Protein AF-A0A0F2N8R4-F1 (afdb_monomer)

Nearest PDB structures (foldseek):
  7myz-assembly1_C  TM=4.600E-01  e=1.338E+00  Homo sapiens
  6pyu-assembly1_B  TM=3.711E-01  e=5.458E+00  Homo sapiens

Foldseek 3Di:
DDDPPVVVVVVVVVVVVVVVVVVVVVVPPPDDDPVVNVVVVVVVVVVVLVVVCVVVVVVVVVVVVVVVVVPPPPDDDDDDDDDDDDDDDDDDPPDDPVVVVVVVVVQLVVLLVLLVLLLVLLVVLVVLVVVLLVLVVVLLVCVVVVNQDPCSLVSLVVSLVSLVVSLVSLVPDDHDPLLVVLSSLLSLLSVLQNQLSVLVSVCSVPVDVVSSVSSVVSSVSSVVSSVVSNVSSQVSSVVSVHDPPDPPPDD

Solvent-accessible surface area (backbone atoms only — not comparable to full-atom values): 14362 Å² total; per-residue (Å²): 137,83,85,63,62,70,62,55,54,53,54,54,53,54,56,57,48,53,54,50,53,53,49,58,56,57,74,61,60,88,80,67,57,80,65,60,56,51,56,52,51,52,51,52,51,50,53,50,52,52,52,50,50,55,55,54,53,52,53,55,56,58,60,52,57,67,58,57,70,74,69,74,79,79,81,82,87,88,88,80,88,84,90,81,89,85,89,83,88,85,87,80,86,74,78,58,75,68,64,59,54,54,50,53,50,51,54,46,51,51,39,20,53,44,27,48,55,41,54,52,53,50,52,55,51,49,52,54,49,51,52,53,48,53,56,47,55,50,51,57,48,42,47,72,69,69,53,83,57,89,60,52,60,64,53,49,52,51,48,42,51,52,35,54,50,50,38,52,51,53,72,67,55,87,66,52,78,92,49,48,67,35,48,51,36,38,40,51,12,36,51,26,41,38,52,13,49,54,26,39,51,50,18,73,75,68,66,42,64,68,29,47,52,51,13,52,54,26,40,51,50,13,54,54,31,38,51,51,18,54,53,47,48,55,54,51,17,48,76,34,68,28,74,78,79,78,72,78,78,86,124

Radius of gyration: 26.88 Å; Cα contacts (8 Å, |Δi|>4): 142; chains: 1; bounding box: 66×46×81 Å

Mean predicted aligned error: 17.73 Å

pLDDT: mean 71.85, std 23.7, range [28.34, 98.12]

Structure (mmCIF, N/CA/C/O backbone):
data_AF-A0A0F2N8R4-F1
#
_entry.id   AF-A0A0F2N8R4-F1
#
loop_
_atom_site.group_PDB
_atom_site.id
_atom_site.type_symbol
_atom_site.label_atom_id
_atom_site.label_alt_id
_atom_site.label_comp_id
_atom_site.label_asym_id
_atom_site.label_entity_id
_atom_site.label_seq_id
_atom_site.pdbx_PDB_ins_code
_atom_site.Cartn_x
_atom_site.Cartn_y
_atom_site.Cartn_z
_atom_site.occupancy
_atom_site.B_iso_or_equiv
_atom_site.auth_seq_id
_atom_site.auth_comp_id
_atom_site.auth_asym_id
_atom_site.auth_atom_id
_atom_site.pdbx_PDB_model_num
ATOM 1 N N . MET A 1 1 ? -39.816 17.200 14.516 1.00 40.19 1 MET A N 1
ATOM 2 C CA . MET A 1 1 ? -39.698 16.349 13.311 1.00 40.19 1 MET A CA 1
ATOM 3 C C . MET A 1 1 ? -38.792 17.079 12.327 1.00 40.19 1 MET A C 1
ATOM 5 O O . MET A 1 1 ? -39.166 18.153 11.880 1.00 40.19 1 MET A O 1
ATOM 9 N N . GLN A 1 2 ? -37.557 16.612 12.111 1.00 45.66 2 GLN A N 1
ATOM 10 C CA . GLN A 1 2 ? -36.590 17.272 11.218 1.00 45.66 2 GLN A CA 1
ATOM 11 C C . GLN A 1 2 ? -36.728 16.717 9.791 1.00 45.66 2 GLN A C 1
ATOM 13 O O . GLN A 1 2 ? -36.772 15.505 9.604 1.00 45.66 2 GLN A O 1
ATOM 18 N N . ASN A 1 3 ? -36.833 17.618 8.809 1.00 42.62 3 ASN A N 1
ATOM 19 C CA . ASN A 1 3 ? -37.053 17.331 7.388 1.00 42.62 3 ASN A CA 1
ATOM 20 C C . ASN A 1 3 ? -35.882 16.545 6.766 1.00 42.62 3 ASN A C 1
ATOM 22 O O . ASN A 1 3 ? -34.803 17.093 6.562 1.00 42.62 3 ASN A O 1
ATOM 26 N N . ILE A 1 4 ? -36.129 15.279 6.416 1.00 46.25 4 ILE A N 1
ATOM 27 C CA . ILE A 1 4 ? -35.185 14.351 5.752 1.00 46.25 4 ILE A CA 1
ATOM 28 C C . ILE 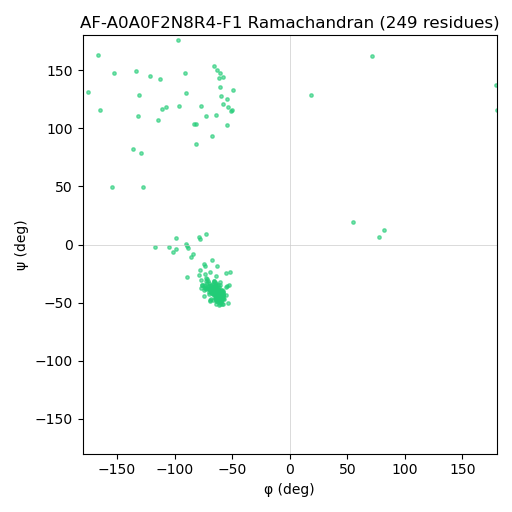A 1 4 ? -35.190 14.546 4.214 1.00 46.25 4 ILE A C 1
ATOM 30 O O . ILE A 1 4 ? -34.335 14.031 3.495 1.00 46.25 4 ILE A O 1
ATOM 34 N N . ALA A 1 5 ? -36.117 15.355 3.691 1.00 42.19 5 ALA A N 1
ATOM 35 C CA . ALA A 1 5 ? -36.314 15.579 2.259 1.00 42.19 5 ALA A CA 1
ATOM 36 C C . ALA A 1 5 ? -35.069 16.059 1.468 1.00 42.19 5 ALA A C 1
ATOM 38 O O . ALA A 1 5 ? -34.827 15.509 0.394 1.00 42.19 5 ALA A O 1
ATOM 39 N N . PRO A 1 6 ? -34.232 17.010 1.939 1.00 43.19 6 PRO A N 1
ATOM 40 C CA . PRO A 1 6 ? -33.141 17.526 1.105 1.00 43.19 6 PRO A CA 1
ATOM 41 C C . PRO A 1 6 ? -31.976 16.536 0.933 1.00 43.19 6 PRO A C 1
ATOM 43 O O . PRO A 1 6 ? -31.297 16.572 -0.088 1.00 43.19 6 PRO A O 1
ATOM 46 N N . VAL A 1 7 ? -31.769 15.611 1.878 1.00 48.56 7 VAL A N 1
ATOM 47 C CA . VAL A 1 7 ? -30.704 14.591 1.789 1.00 48.56 7 VAL A CA 1
ATOM 48 C C . VAL A 1 7 ? -31.093 13.473 0.816 1.00 48.56 7 VAL A C 1
ATOM 50 O O . VAL A 1 7 ? -30.261 12.999 0.045 1.00 48.56 7 VAL A O 1
ATOM 53 N N . LEU A 1 8 ? -32.377 13.101 0.795 1.00 40.22 8 LEU A N 1
ATOM 54 C CA . LEU A 1 8 ? -32.919 12.109 -0.137 1.00 40.22 8 LEU A CA 1
ATOM 55 C C . LEU A 1 8 ? -32.919 12.610 -1.590 1.00 40.22 8 LEU A C 1
ATOM 57 O O . LEU A 1 8 ? -32.590 11.845 -2.494 1.00 40.22 8 LEU A O 1
ATOM 61 N N . ILE A 1 9 ? -33.201 13.898 -1.816 1.00 47.94 9 ILE A N 1
ATOM 62 C CA . ILE A 1 9 ? -33.160 14.505 -3.158 1.00 47.94 9 ILE A CA 1
ATOM 63 C C . ILE A 1 9 ? -31.716 14.585 -3.688 1.00 47.94 9 ILE A C 1
ATOM 65 O O . ILE A 1 9 ? -31.481 14.306 -4.863 1.00 47.94 9 ILE A O 1
ATOM 69 N N . PHE A 1 10 ? -30.731 14.877 -2.828 1.00 44.53 10 PHE A N 1
ATOM 70 C CA . PHE A 1 10 ? -29.322 14.914 -3.238 1.00 44.53 10 PHE A CA 1
ATOM 71 C C . PHE A 1 10 ? -28.762 13.514 -3.540 1.00 44.53 10 PHE A C 1
ATOM 73 O O . PHE A 1 10 ? -28.032 13.340 -4.514 1.00 44.53 10 PHE A O 1
ATOM 80 N N . ALA A 1 11 ? -29.157 12.494 -2.769 1.00 45.25 11 ALA A N 1
ATOM 81 C CA . ALA A 1 11 ? -28.788 11.106 -3.050 1.00 45.25 11 ALA A CA 1
ATOM 82 C C . ALA A 1 11 ? -29.385 10.616 -4.384 1.00 45.25 11 ALA A C 1
ATOM 84 O O . ALA A 1 11 ? -28.673 10.020 -5.191 1.00 45.25 11 ALA A O 1
ATOM 85 N N . LEU A 1 12 ? -30.652 10.935 -4.672 1.00 41.59 12 LEU A N 1
ATOM 86 C CA . LEU A 1 12 ? -31.302 10.575 -5.940 1.00 41.59 12 LEU A CA 1
ATOM 87 C C . LEU A 1 12 ? -30.680 11.282 -7.161 1.00 41.59 12 LEU A C 1
ATOM 89 O O . LEU A 1 12 ? -30.623 10.686 -8.236 1.00 41.59 12 LEU A O 1
ATOM 93 N N . GLY A 1 13 ? -30.151 12.501 -7.001 1.00 42.56 13 GLY A N 1
ATOM 94 C CA . GLY A 1 13 ? -29.440 13.227 -8.064 1.00 42.56 13 GLY A CA 1
ATOM 95 C C . GLY A 1 13 ? -28.067 12.641 -8.428 1.00 42.56 13 GLY A C 1
ATOM 96 O O . GLY A 1 13 ? -27.671 12.662 -9.591 1.00 42.56 13 GLY A O 1
ATOM 97 N N . VAL A 1 14 ? -27.346 12.063 -7.462 1.00 51.34 14 VAL A N 1
ATOM 98 C CA . VAL A 1 14 ? -26.038 11.426 -7.719 1.00 51.34 14 VAL A CA 1
ATOM 99 C C . VAL A 1 14 ? -26.209 10.060 -8.401 1.00 51.34 14 VAL A C 1
ATOM 101 O O . VAL A 1 14 ? -25.427 9.709 -9.287 1.00 51.34 14 VAL A O 1
ATOM 104 N N . PHE A 1 15 ? -27.268 9.314 -8.066 1.00 48.06 15 PHE A N 1
ATOM 105 C CA . PHE A 1 15 ? -27.568 8.033 -8.718 1.00 48.06 15 PHE A CA 1
ATOM 106 C C . PHE A 1 15 ? -28.081 8.191 -10.161 1.00 48.06 15 PHE A C 1
ATOM 108 O O . PHE A 1 15 ? -27.737 7.369 -11.013 1.00 48.06 15 PHE A O 1
ATOM 115 N N . SER A 1 16 ? -28.825 9.257 -10.481 1.00 46.06 16 SER A N 1
ATOM 116 C CA . SER A 1 16 ? -29.247 9.535 -11.865 1.00 46.06 16 SER A CA 1
ATOM 117 C C . SER A 1 16 ? -28.093 10.021 -12.758 1.00 46.06 16 SER A C 1
ATOM 119 O O . SER A 1 16 ? -28.069 9.706 -13.950 1.00 46.06 16 SER A O 1
AT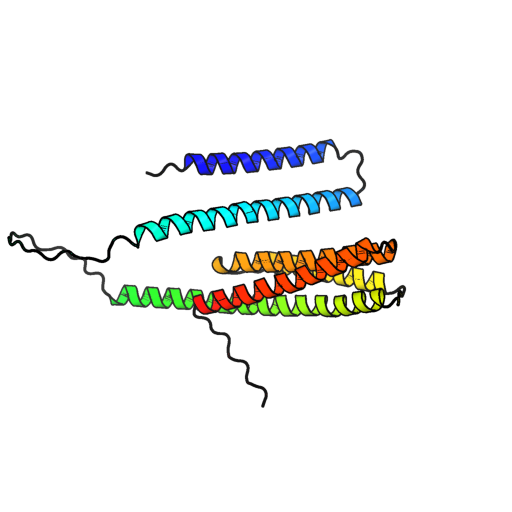OM 121 N N . GLY A 1 17 ? -27.081 10.686 -12.186 1.00 46.53 17 GLY A N 1
ATOM 122 C CA . GLY A 1 17 ? -25.850 11.063 -12.892 1.00 46.53 17 GLY A CA 1
ATOM 123 C C . GLY A 1 17 ? -24.970 9.867 -13.279 1.00 46.53 17 GLY A C 1
ATOM 124 O O . GLY A 1 17 ? -24.472 9.805 -14.403 1.00 46.53 17 GLY A O 1
ATOM 125 N N . LEU A 1 18 ? -24.827 8.873 -12.393 1.00 46.62 18 LEU A N 1
ATOM 126 C CA . LEU A 1 18 ? -24.019 7.676 -12.663 1.00 46.62 18 LEU A CA 1
ATOM 127 C C . LEU A 1 18 ? -24.638 6.797 -13.767 1.00 46.62 18 LEU A C 1
ATOM 129 O O . LEU A 1 18 ? -23.921 6.276 -14.622 1.00 46.62 18 LEU A O 1
ATOM 133 N N . GLY A 1 19 ? -25.973 6.694 -13.795 1.00 47.69 19 GLY A N 1
ATOM 134 C CA . GLY A 1 19 ? -26.710 6.019 -14.868 1.00 47.69 19 GLY A CA 1
ATOM 135 C C . GLY A 1 19 ? -26.549 6.708 -16.229 1.00 47.69 19 GLY A C 1
ATOM 136 O O . GLY A 1 19 ? -26.356 6.032 -17.239 1.00 47.69 19 GLY A O 1
ATOM 137 N N . GLY A 1 20 ? -26.535 8.046 -16.258 1.00 49.62 20 GLY A N 1
ATOM 138 C CA . GLY A 1 20 ? -26.305 8.828 -17.478 1.00 49.62 20 GLY A CA 1
ATOM 139 C C . GLY A 1 20 ? -24.883 8.694 -18.036 1.00 49.62 20 GLY A C 1
ATOM 140 O O . GLY A 1 20 ? -24.707 8.547 -19.246 1.00 49.62 20 GLY A O 1
ATOM 141 N N . VAL A 1 21 ? -23.867 8.667 -17.168 1.00 53.16 21 VAL A N 1
ATOM 142 C CA . VAL A 1 21 ? -22.458 8.475 -17.568 1.00 53.16 21 VAL A CA 1
ATOM 143 C C . VAL A 1 21 ? -22.207 7.048 -18.070 1.00 53.16 21 VAL A C 1
ATOM 145 O O . VAL A 1 21 ? -21.522 6.863 -19.076 1.00 53.16 21 VAL A O 1
ATOM 148 N N . LEU A 1 22 ? -22.821 6.037 -17.443 1.00 51.22 22 LEU A N 1
ATOM 149 C CA . LEU A 1 22 ? -22.760 4.647 -17.913 1.00 51.22 22 LEU A CA 1
ATOM 150 C C . LEU A 1 22 ? -23.475 4.452 -19.261 1.00 51.22 22 LEU A C 1
ATOM 152 O O . LEU A 1 22 ? -22.967 3.720 -20.111 1.00 51.22 22 LEU A O 1
ATOM 156 N N . MET A 1 23 ? -24.597 5.140 -19.508 1.00 52.12 23 MET A N 1
ATOM 157 C CA . MET A 1 23 ? -25.265 5.111 -20.816 1.00 52.12 23 MET A CA 1
ATOM 158 C C . MET A 1 23 ? -24.465 5.843 -21.906 1.00 52.12 23 MET A C 1
ATOM 160 O O . MET A 1 23 ? -24.364 5.334 -23.020 1.00 52.12 23 MET A O 1
ATOM 164 N N . LEU A 1 24 ? -23.814 6.971 -21.600 1.00 47.88 24 LEU A N 1
ATOM 165 C CA . LEU A 1 24 ? -22.912 7.666 -22.536 1.00 47.88 24 LEU A CA 1
ATOM 166 C C . LEU A 1 24 ? -21.679 6.825 -22.910 1.00 47.88 24 LEU A C 1
ATOM 168 O O . LEU A 1 24 ? -21.256 6.833 -24.069 1.00 47.88 24 LEU A O 1
ATOM 172 N N . LEU A 1 25 ? -21.139 6.053 -21.963 1.00 48.97 25 LEU A N 1
ATOM 173 C CA . LEU A 1 25 ? -20.064 5.086 -22.216 1.00 48.97 25 LEU A CA 1
ATOM 174 C C . LEU A 1 25 ? -20.558 3.849 -22.990 1.00 48.97 25 LEU A C 1
ATOM 176 O O . LEU A 1 25 ? -19.818 3.307 -23.810 1.00 48.97 25 LEU A O 1
ATOM 180 N N . GLY A 1 26 ? -21.815 3.438 -22.796 1.00 45.12 26 GLY A N 1
ATOM 181 C CA . GLY A 1 26 ? -22.451 2.355 -23.553 1.00 45.12 26 GLY A CA 1
ATOM 182 C C . GLY A 1 26 ? -22.747 2.709 -25.016 1.00 45.12 26 GLY A C 1
ATOM 183 O O . GLY A 1 26 ? -22.577 1.868 -25.897 1.00 45.12 26 GLY A O 1
ATOM 184 N N . VAL A 1 27 ? -23.122 3.959 -25.311 1.00 47.88 27 VAL A N 1
ATOM 185 C CA . VAL A 1 27 ? -23.487 4.400 -26.674 1.00 47.88 27 VAL A CA 1
ATOM 186 C C . VAL A 1 27 ? -22.261 4.637 -27.574 1.00 47.88 27 VAL A C 1
ATOM 188 O O . VAL A 1 27 ? -22.364 4.511 -28.793 1.00 47.88 27 VAL A O 1
ATOM 191 N N . ARG A 1 28 ? -21.066 4.876 -27.011 1.00 44.81 28 ARG A N 1
ATOM 192 C CA . ARG A 1 28 ? -19.797 4.952 -27.774 1.00 44.81 28 ARG A CA 1
ATOM 193 C C . ARG A 1 28 ? -19.051 3.616 -27.919 1.00 44.81 28 ARG A C 1
ATOM 195 O O . ARG A 1 28 ? -18.017 3.564 -28.579 1.00 44.81 28 ARG A O 1
ATOM 202 N N . GLY A 1 29 ? -19.586 2.522 -27.376 1.00 44.16 29 GLY A N 1
ATOM 203 C CA . GLY A 1 29 ? -18.927 1.211 -27.301 1.00 44.16 29 GLY A CA 1
ATOM 204 C C . GLY A 1 29 ? -18.791 0.413 -28.605 1.00 44.16 29 GLY A C 1
ATOM 205 O O . GLY A 1 29 ? -18.401 -0.749 -28.540 1.00 44.16 29 GLY A O 1
ATOM 206 N N . LYS A 1 30 ? -19.095 0.976 -29.783 1.00 46.66 30 LYS A N 1
ATOM 207 C CA . LYS A 1 30 ? -18.937 0.251 -31.061 1.00 46.66 30 LYS A CA 1
ATOM 208 C C . LYS A 1 30 ? -17.558 0.381 -31.722 1.00 46.66 30 LYS A C 1
ATOM 210 O O . LYS A 1 30 ? -17.344 -0.275 -32.733 1.00 46.66 30 LYS A O 1
ATOM 215 N N . ALA A 1 31 ? -16.622 1.156 -31.168 1.00 49.47 31 ALA A N 1
ATOM 216 C CA . ALA A 1 31 ? -15.286 1.301 -31.762 1.00 49.47 31 ALA A CA 1
ATOM 217 C C . ALA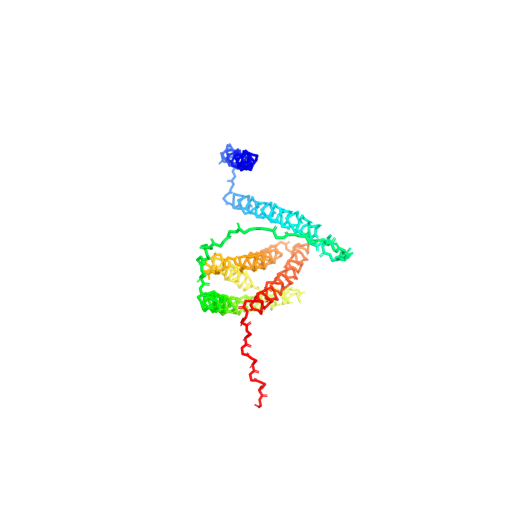 A 1 31 ? -14.186 1.678 -30.749 1.00 49.47 31 ALA A C 1
ATOM 219 O O . ALA A 1 31 ? -13.441 2.626 -30.977 1.00 49.47 31 ALA A O 1
ATOM 220 N N . MET A 1 32 ? -14.083 0.978 -29.614 1.00 49.59 32 MET A N 1
ATOM 221 C CA . MET A 1 32 ? -12.934 1.142 -28.711 1.00 49.59 32 MET A CA 1
ATOM 222 C C . MET A 1 32 ? -12.343 -0.207 -28.322 1.00 49.59 32 MET A C 1
ATOM 224 O O . MET A 1 32 ? -13.060 -1.112 -27.890 1.00 49.59 32 MET A O 1
ATOM 228 N N . ASP A 1 33 ? -11.028 -0.308 -28.498 1.00 53.88 33 ASP A N 1
ATOM 229 C CA . ASP A 1 33 ? -10.238 -1.502 -28.246 1.00 53.88 33 ASP A CA 1
ATOM 230 C C . ASP A 1 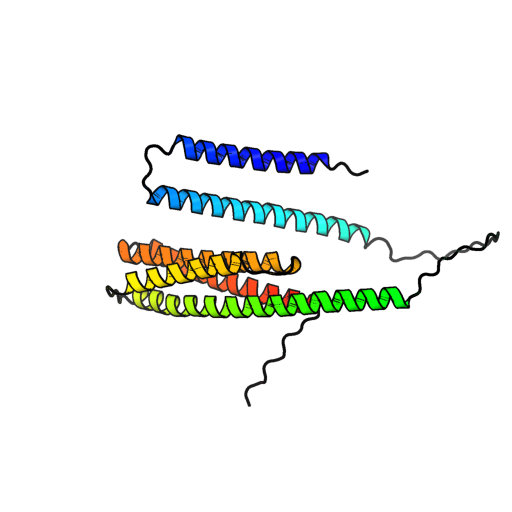33 ? -10.226 -1.856 -26.751 1.00 53.88 33 ASP A C 1
ATOM 232 O O . ASP A 1 33 ? -10.391 -1.007 -25.866 1.00 53.88 33 ASP A O 1
ATOM 236 N N . ASN A 1 34 ? -10.031 -3.136 -26.438 1.00 55.12 34 ASN A N 1
ATOM 237 C CA . ASN A 1 34 ? -10.245 -3.675 -25.086 1.00 55.12 34 ASN A CA 1
ATOM 238 C C . ASN A 1 34 ? -9.296 -3.065 -24.019 1.00 55.12 34 ASN A C 1
ATOM 240 O O . ASN A 1 34 ? -9.585 -3.132 -22.821 1.00 55.12 34 ASN A O 1
ATOM 244 N N . LYS A 1 35 ? -8.181 -2.444 -24.442 1.00 49.72 35 LYS A N 1
ATOM 245 C CA . LYS A 1 35 ? -7.243 -1.693 -23.584 1.00 49.72 35 LYS A CA 1
ATOM 246 C C . LYS A 1 35 ? -7.794 -0.326 -23.153 1.00 49.72 35 LYS A C 1
ATOM 248 O O . LYS A 1 35 ? -7.750 -0.012 -21.964 1.00 49.72 35 LYS A O 1
ATOM 253 N N . ASP A 1 36 ? -8.400 0.434 -24.064 1.00 46.38 36 ASP A N 1
ATOM 254 C CA . ASP A 1 36 ? -8.931 1.779 -23.774 1.00 46.38 36 ASP A CA 1
ATOM 255 C C . ASP A 1 36 ? -10.175 1.723 -22.887 1.00 46.38 36 ASP A C 1
ATOM 257 O O . ASP A 1 36 ? -10.415 2.581 -22.033 1.00 46.38 36 ASP A O 1
ATOM 261 N N . ARG A 1 37 ? -10.952 0.647 -23.032 1.00 49.47 37 ARG A N 1
ATOM 262 C CA . ARG A 1 37 ? -12.125 0.396 -22.198 1.00 49.47 37 ARG A CA 1
ATOM 263 C C . ARG A 1 37 ? -11.748 0.142 -20.736 1.00 49.47 37 ARG A C 1
ATOM 265 O O . ARG A 1 37 ? -12.465 0.593 -19.847 1.00 49.47 37 ARG A O 1
ATOM 272 N N . LYS A 1 38 ? -10.621 -0.529 -20.472 1.00 48.88 38 LYS A N 1
ATOM 273 C CA . LYS A 1 38 ? -10.118 -0.735 -19.105 1.00 48.88 38 LYS A CA 1
ATOM 274 C C . LYS A 1 38 ? -9.626 0.579 -18.498 1.00 48.88 38 LYS A C 1
ATOM 276 O O . LYS A 1 38 ? -10.067 0.925 -17.406 1.00 48.88 38 LYS A O 1
ATOM 281 N N . ALA A 1 39 ? -8.817 1.351 -19.225 1.00 50.12 39 ALA A N 1
ATOM 282 C CA . ALA A 1 39 ? -8.320 2.649 -18.761 1.00 50.12 39 ALA A CA 1
ATOM 283 C C . ALA A 1 39 ? -9.456 3.637 -18.420 1.00 50.12 39 ALA A C 1
ATOM 285 O O . ALA A 1 39 ? -9.426 4.272 -17.366 1.00 50.12 39 ALA A O 1
ATOM 286 N N . ASN A 1 40 ? -10.512 3.698 -19.241 1.00 51.72 40 ASN A N 1
ATOM 287 C CA . ASN A 1 40 ? -11.673 4.558 -18.979 1.00 51.72 40 ASN A CA 1
ATOM 288 C C . ASN A 1 40 ? -12.505 4.110 -17.768 1.00 51.72 40 ASN A C 1
ATOM 290 O O . ASN A 1 40 ? -13.017 4.950 -17.029 1.00 51.72 40 ASN A O 1
ATOM 294 N N . VAL A 1 41 ? -12.630 2.800 -17.533 1.00 52.69 41 VAL A N 1
ATOM 295 C CA . VAL A 1 41 ? -13.344 2.277 -16.359 1.00 52.69 41 VAL A CA 1
ATOM 296 C C . VAL A 1 41 ? -12.555 2.556 -15.078 1.00 52.69 41 VAL A C 1
ATOM 298 O O . VAL A 1 41 ? -13.139 3.024 -14.102 1.00 52.69 41 VAL A O 1
ATOM 301 N N . TYR A 1 42 ? -11.233 2.361 -15.079 1.00 53.47 42 TYR A N 1
ATOM 302 C CA . TYR A 1 42 ? -10.396 2.665 -13.913 1.00 53.47 42 TYR A CA 1
ATOM 303 C C . TYR A 1 42 ? -10.305 4.173 -13.633 1.00 53.47 42 TYR A C 1
ATOM 305 O O . TYR A 1 42 ? -10.404 4.577 -12.474 1.00 53.47 42 TYR A O 1
ATOM 313 N N . GLY A 1 43 ? -10.236 5.014 -14.672 1.00 50.78 43 GLY A N 1
ATOM 314 C CA . GLY A 1 43 ? -10.307 6.472 -14.533 1.00 50.78 43 GLY A CA 1
ATOM 315 C C . GLY A 1 43 ? -11.644 6.958 -13.955 1.00 50.78 43 GLY A C 1
ATOM 316 O O . GLY A 1 43 ? -11.664 7.824 -13.080 1.00 50.78 43 GLY A O 1
ATOM 317 N N . ALA A 1 44 ? -12.764 6.356 -14.368 1.00 56.41 44 ALA A N 1
ATOM 318 C CA . ALA A 1 44 ? -14.086 6.675 -13.825 1.00 56.41 44 ALA A CA 1
ATOM 319 C C . ALA A 1 44 ? -14.244 6.236 -12.358 1.00 56.41 44 ALA A C 1
ATOM 321 O O . ALA A 1 44 ? -14.808 6.976 -11.552 1.00 56.41 44 ALA A O 1
ATOM 322 N N . ILE A 1 45 ? -13.706 5.067 -11.987 1.00 57.91 45 ILE A N 1
ATOM 323 C CA . ILE A 1 45 ? -13.695 4.587 -10.596 1.00 57.91 45 ILE A CA 1
ATOM 324 C C . ILE A 1 45 ? -12.830 5.500 -9.715 1.00 57.91 45 ILE A C 1
ATOM 326 O O . ILE A 1 45 ? -13.252 5.862 -8.618 1.00 57.91 45 ILE A O 1
ATOM 330 N N . PHE A 1 46 ? -11.661 5.931 -10.200 1.00 55.19 46 PHE A N 1
ATOM 331 C CA . PHE A 1 46 ? -10.788 6.865 -9.486 1.00 55.19 46 PHE A CA 1
ATOM 332 C C . PHE A 1 46 ? -11.479 8.211 -9.222 1.00 55.19 46 PHE A C 1
ATOM 334 O O . PHE A 1 46 ? -11.521 8.669 -8.080 1.00 55.19 46 PHE A O 1
ATOM 341 N N . LEU A 1 47 ? -12.104 8.810 -10.243 1.00 58.91 47 LEU A N 1
ATOM 342 C CA . LEU A 1 47 ? -12.856 10.062 -10.092 1.00 58.91 47 LEU A CA 1
ATOM 343 C C . LEU A 1 47 ? -14.040 9.921 -9.123 1.00 58.91 47 LEU A C 1
ATOM 345 O O . LEU A 1 47 ? -14.312 10.835 -8.345 1.00 58.91 47 LEU A O 1
ATOM 349 N N . PHE A 1 48 ? -14.713 8.769 -9.122 1.00 56.12 48 PHE A N 1
ATOM 350 C CA . PHE A 1 48 ? -15.811 8.488 -8.199 1.00 56.12 48 PHE A CA 1
ATOM 351 C C . PHE A 1 48 ? -15.337 8.373 -6.741 1.00 56.12 48 PHE A C 1
ATOM 353 O O . PHE A 1 48 ? -15.965 8.935 -5.842 1.00 56.12 48 PHE A O 1
ATOM 360 N N . ILE A 1 49 ? -14.199 7.715 -6.495 1.00 57.28 49 ILE A N 1
ATOM 361 C CA . ILE A 1 49 ? -13.599 7.615 -5.155 1.00 57.28 49 ILE A CA 1
ATOM 362 C C . ILE A 1 49 ? -13.166 8.999 -4.653 1.00 57.28 49 ILE A C 1
ATOM 364 O O . ILE A 1 49 ? -13.479 9.358 -3.517 1.00 57.28 49 ILE A O 1
ATOM 368 N N . VAL A 1 50 ? -12.524 9.809 -5.503 1.00 53.97 50 VAL A N 1
ATOM 369 C CA . VAL A 1 50 ? -12.149 11.194 -5.167 1.00 53.97 50 VAL A CA 1
ATOM 370 C C . VAL A 1 50 ? -13.390 12.025 -4.823 1.00 53.97 50 VAL A C 1
ATOM 372 O O . VAL A 1 50 ? -13.406 12.705 -3.798 1.00 53.97 50 VAL A O 1
ATOM 375 N N . ALA A 1 51 ? -14.470 11.923 -5.603 1.00 55.56 51 ALA A N 1
ATOM 376 C CA . ALA A 1 51 ? -15.717 12.637 -5.324 1.00 55.56 51 ALA A CA 1
ATOM 377 C C . ALA A 1 51 ? -16.343 12.239 -3.970 1.00 55.56 51 ALA A C 1
ATOM 379 O O . ALA A 1 51 ? -16.780 13.108 -3.212 1.00 55.56 51 ALA A O 1
ATOM 380 N N . ILE A 1 52 ? -16.329 10.949 -3.612 1.00 56.44 52 ILE A N 1
ATOM 381 C CA . ILE A 1 52 ? -16.808 10.472 -2.303 1.00 56.44 52 ILE A CA 1
ATOM 382 C C . ILE A 1 52 ? -15.937 11.011 -1.160 1.00 56.44 52 ILE A C 1
ATOM 384 O O . ILE A 1 52 ? -16.473 11.413 -0.120 1.00 56.44 52 ILE A O 1
ATOM 388 N N . MET A 1 53 ? -14.613 11.070 -1.336 1.00 49.84 53 MET A N 1
ATOM 389 C CA . MET A 1 53 ? -13.698 11.638 -0.337 1.00 49.84 53 MET A CA 1
ATOM 390 C C . MET A 1 53 ? -13.970 13.130 -0.089 1.00 49.84 53 MET A C 1
ATOM 392 O O . MET A 1 53 ? -13.981 13.565 1.063 1.00 49.84 53 MET A O 1
ATOM 396 N N . PHE A 1 54 ? -14.287 13.908 -1.129 1.00 50.81 54 PHE A N 1
ATOM 397 C CA . PHE A 1 54 ? -14.651 15.324 -0.973 1.00 50.81 54 PHE A CA 1
ATOM 398 C C . PHE A 1 54 ? -15.989 15.520 -0.239 1.00 50.81 54 PHE A C 1
ATOM 400 O O . PHE A 1 54 ? -16.096 16.388 0.630 1.00 50.81 54 PHE A O 1
ATOM 407 N N . ILE A 1 55 ? -16.998 14.690 -0.525 1.00 53.91 55 ILE A N 1
ATOM 408 C CA . ILE A 1 55 ? -18.319 14.775 0.124 1.00 53.91 55 ILE A CA 1
ATOM 409 C C . ILE A 1 55 ? -18.246 14.350 1.603 1.00 53.91 55 ILE A C 1
ATOM 411 O O . ILE A 1 55 ? -18.833 14.998 2.472 1.00 53.91 55 ILE A O 1
ATOM 415 N N . SER A 1 56 ? -17.489 13.296 1.918 1.00 50.12 56 SER A N 1
ATOM 416 C CA . SER A 1 56 ? -17.319 12.806 3.297 1.00 50.12 56 SER A CA 1
ATOM 417 C C . SER A 1 56 ? -16.399 13.694 4.152 1.00 50.12 56 SER A C 1
ATOM 419 O O . SER A 1 56 ? -16.680 13.912 5.337 1.00 50.12 56 SER A O 1
ATOM 421 N N . GLY A 1 57 ? -15.358 14.285 3.553 1.00 43.97 57 GLY A N 1
ATOM 422 C CA . GLY A 1 57 ? -14.490 15.268 4.206 1.00 43.97 57 GLY A CA 1
ATOM 423 C C . GLY A 1 57 ? -15.206 16.585 4.532 1.00 43.97 57 GLY A C 1
ATOM 424 O O . GLY A 1 57 ? -15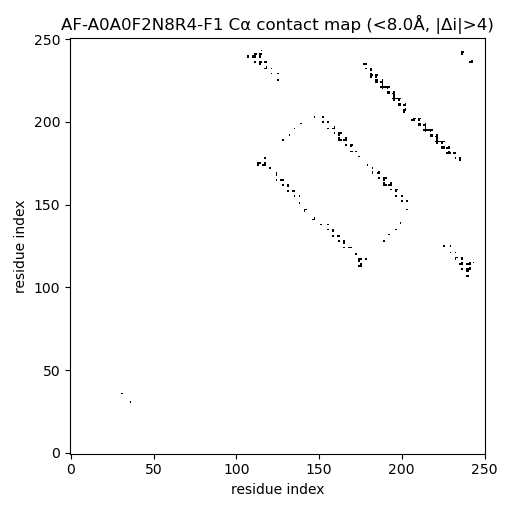.081 17.094 5.646 1.00 43.97 57 GLY A O 1
ATOM 425 N N . GLY A 1 58 ? -16.030 17.105 3.614 1.00 39.25 58 GLY A N 1
ATOM 426 C CA . GLY A 1 58 ? -16.791 18.345 3.822 1.00 39.25 58 GLY A CA 1
ATOM 427 C C . GLY A 1 58 ? -17.898 18.234 4.879 1.00 39.25 58 GLY A C 1
ATOM 428 O O . GLY A 1 58 ? -18.076 19.140 5.697 1.00 39.25 58 GLY A O 1
ATOM 429 N N . ALA A 1 59 ? -18.607 17.100 4.933 1.00 46.38 59 ALA A N 1
ATOM 430 C CA . ALA A 1 59 ? -19.653 16.866 5.933 1.00 46.38 59 ALA A CA 1
ATOM 431 C C . ALA A 1 59 ? -19.091 16.761 7.365 1.00 46.38 59 ALA A C 1
ATOM 433 O O . ALA A 1 59 ? -19.720 17.229 8.319 1.00 46.38 59 ALA A O 1
ATOM 434 N N . SER A 1 60 ? -17.884 16.205 7.512 1.00 43.16 60 SER A N 1
ATOM 435 C CA . SER A 1 60 ? -17.212 16.041 8.808 1.00 43.16 60 SER A CA 1
ATOM 436 C C . SER A 1 60 ? -16.736 17.377 9.396 1.00 43.16 60 SER A C 1
ATOM 438 O O . SER A 1 60 ? -16.836 17.589 10.605 1.00 43.16 60 SER A O 1
ATOM 440 N N . VAL A 1 61 ? -16.295 18.320 8.554 1.00 46.25 61 VAL A N 1
ATOM 441 C CA . VAL A 1 61 ? -15.878 19.667 8.990 1.00 46.25 61 VAL A CA 1
ATOM 442 C C . VAL A 1 61 ? -17.087 20.535 9.380 1.00 46.25 61 VAL A C 1
ATOM 444 O O . VAL A 1 61 ? -17.034 21.249 10.383 1.00 46.25 61 VAL A O 1
ATOM 447 N N . TRP A 1 62 ? -18.217 20.421 8.673 1.00 42.09 62 TRP A N 1
ATOM 448 C CA . TRP A 1 62 ? -19.428 21.199 8.980 1.00 42.09 62 TRP A CA 1
ATOM 449 C C . TRP A 1 62 ? -20.169 20.719 10.245 1.00 42.09 62 TRP A C 1
ATOM 451 O O . TRP A 1 62 ? -20.671 21.536 11.021 1.00 42.09 62 TRP A O 1
ATOM 461 N N . LEU A 1 63 ? -20.198 19.406 10.511 1.00 44.97 63 LEU A N 1
ATOM 462 C CA . LEU A 1 63 ? -20.801 18.850 11.734 1.00 44.97 63 LEU A CA 1
ATOM 463 C C . LEU A 1 63 ? -19.972 19.137 12.997 1.00 44.97 63 LEU A C 1
ATOM 465 O O . LEU A 1 63 ? -20.549 19.291 14.075 1.00 44.97 63 LEU A O 1
ATOM 469 N N . SER A 1 64 ? -18.645 19.253 12.869 1.00 42.53 64 SER A N 1
ATOM 470 C CA . SER A 1 64 ? -17.765 19.573 14.000 1.00 42.53 64 SER A CA 1
ATOM 471 C C . SER A 1 64 ? -17.883 21.044 14.422 1.00 42.53 64 SER A C 1
ATOM 473 O O . SER A 1 64 ? -17.951 21.331 15.613 1.00 42.53 64 SER A O 1
ATOM 475 N N . SER A 1 65 ? -18.043 21.974 13.469 1.00 38.91 65 SER A N 1
ATOM 476 C CA . SER A 1 65 ? -18.194 23.414 13.751 1.00 38.91 65 SER A CA 1
ATOM 477 C C . SER A 1 65 ? -19.481 23.764 14.522 1.00 38.91 65 SER A C 1
ATOM 479 O O . SER A 1 65 ? -19.443 24.600 15.423 1.00 38.91 65 SER A O 1
ATOM 481 N N . LYS A 1 66 ? -20.608 23.075 14.274 1.00 42.91 66 LYS A N 1
ATOM 482 C CA . LYS A 1 66 ? -21.872 23.331 15.001 1.00 42.91 66 LYS A CA 1
ATOM 483 C C . LYS A 1 66 ? -21.906 22.803 16.439 1.00 42.91 66 LYS A C 1
ATOM 485 O O . LYS A 1 66 ? -22.784 23.202 17.207 1.00 42.91 66 LYS A O 1
ATOM 490 N N . LYS A 1 67 ? -21.006 21.888 16.817 1.00 42.81 67 LYS A N 1
ATOM 491 C CA . LYS A 1 67 ? -20.986 21.301 18.168 1.00 42.81 67 LYS A CA 1
ATOM 492 C C . LYS A 1 67 ? -20.129 22.120 19.138 1.00 42.81 67 LYS A C 1
ATOM 494 O O . LYS A 1 67 ? -20.442 22.157 20.325 1.00 42.81 67 LYS A O 1
ATOM 499 N N . THR A 1 68 ? -19.121 22.831 18.635 1.00 42.56 68 THR A N 1
ATOM 500 C CA . THR A 1 68 ? -18.231 23.684 19.438 1.00 42.56 68 THR A CA 1
ATOM 501 C C . THR A 1 68 ? -18.865 25.017 19.838 1.00 42.56 68 THR A C 1
ATOM 503 O O . THR A 1 68 ? -18.601 25.489 20.938 1.00 42.56 68 THR A O 1
ATOM 506 N N . GLU A 1 69 ? -19.776 25.589 19.041 1.00 40.59 69 GLU A N 1
ATOM 507 C CA . GLU A 1 69 ? -20.465 26.841 19.416 1.00 40.59 69 GLU A CA 1
ATOM 508 C C . GLU A 1 69 ? -21.446 26.678 20.592 1.00 40.59 69 GLU A C 1
ATOM 510 O O . GLU A 1 69 ? -21.694 27.632 21.324 1.00 40.59 69 GLU A O 1
ATOM 515 N N . LYS A 1 70 ? -21.969 25.469 20.848 1.00 42.62 70 LYS A N 1
ATOM 516 C CA . LYS A 1 70 ? -22.911 25.231 21.961 1.00 42.62 70 LYS A CA 1
ATOM 517 C C . LYS A 1 70 ? -22.256 24.933 23.312 1.00 42.62 70 LYS A C 1
ATOM 519 O O . LYS A 1 70 ? -22.961 24.912 24.315 1.00 42.62 70 LYS A O 1
ATOM 524 N N . MET A 1 71 ? -20.943 24.699 23.364 1.00 42.34 71 MET A N 1
ATOM 525 C CA . MET A 1 71 ? -20.246 24.332 24.609 1.00 42.34 71 MET A CA 1
ATOM 526 C C . MET A 1 71 ? -19.479 25.488 25.269 1.00 42.34 71 MET A C 1
ATOM 528 O O . MET A 1 71 ? -19.012 25.326 26.390 1.00 42.34 71 MET A O 1
ATOM 532 N N . VAL A 1 72 ? -19.391 26.663 24.635 1.00 41.94 72 VAL A N 1
ATOM 533 C CA . VAL A 1 72 ? -18.588 27.798 25.143 1.00 41.94 72 VAL A CA 1
ATOM 534 C C . VAL A 1 72 ? -19.423 28.857 25.892 1.00 41.94 72 VAL A C 1
ATOM 536 O O . VAL A 1 72 ? -18.865 29.770 26.485 1.00 41.94 72 VAL A O 1
ATOM 539 N N . GLN A 1 73 ? -20.754 28.727 25.967 1.00 38.53 73 GLN A N 1
ATOM 540 C CA . GLN A 1 73 ? -21.616 29.723 26.635 1.00 38.53 73 GLN A CA 1
ATOM 541 C C . GLN A 1 73 ? -22.052 29.395 28.074 1.00 38.53 73 GLN A C 1
ATOM 543 O O . GLN A 1 73 ? -22.844 30.149 28.629 1.00 38.53 73 GLN A O 1
ATOM 548 N N . ASN A 1 74 ? -21.570 28.319 28.712 1.00 45.47 74 ASN A N 1
ATOM 549 C CA . ASN A 1 74 ? -22.118 27.904 30.014 1.00 45.47 74 ASN A CA 1
ATOM 550 C C . ASN A 1 74 ? -21.081 27.714 31.134 1.00 45.47 74 ASN A C 1
ATOM 552 O O . ASN A 1 74 ? -21.089 26.699 31.828 1.00 45.47 74 ASN A O 1
ATOM 556 N N . ILE A 1 75 ? -20.197 28.702 31.325 1.00 40.41 75 ILE A N 1
ATOM 557 C CA . ILE A 1 75 ? -19.334 28.799 32.515 1.00 40.41 75 ILE A CA 1
ATOM 558 C C . ILE A 1 75 ? -19.437 30.213 33.131 1.00 40.41 75 ILE A C 1
ATOM 560 O O . ILE A 1 75 ? -18.555 31.041 32.948 1.00 40.41 75 ILE A O 1
ATOM 564 N N . GLY A 1 76 ? -20.535 30.438 33.871 1.00 28.34 76 GLY A N 1
ATOM 565 C CA . GLY A 1 76 ? -20.695 31.360 35.020 1.00 28.34 76 GLY A CA 1
ATOM 566 C C . GLY A 1 76 ? -20.710 32.889 34.793 1.00 28.34 76 GLY A C 1
ATOM 567 O O . GLY A 1 76 ? -20.230 33.358 33.767 1.00 28.34 76 GLY A O 1
ATOM 568 N N . PRO A 1 77 ? -21.214 33.699 35.761 1.00 39.84 77 PRO A N 1
ATOM 569 C CA . PRO A 1 77 ? -21.710 33.339 37.097 1.00 39.84 77 PRO A CA 1
ATOM 570 C C . PRO A 1 77 ? -23.183 33.750 37.338 1.00 39.84 77 PRO A C 1
ATOM 572 O O . PRO A 1 77 ? -23.616 34.825 36.933 1.00 39.84 77 PRO A O 1
ATOM 575 N N . GLN A 1 78 ? -23.949 32.955 38.090 1.00 32.69 78 GLN A N 1
ATOM 576 C CA . GLN A 1 78 ? -25.117 33.483 38.805 1.00 32.69 78 GLN A CA 1
ATOM 577 C C . GLN A 1 78 ? -25.107 33.007 40.254 1.00 32.69 78 GLN A C 1
ATOM 579 O O . GLN A 1 78 ? -25.303 31.833 40.552 1.00 32.69 78 GLN A O 1
ATOM 584 N N . VAL A 1 79 ? -24.874 33.971 41.141 1.00 37.69 79 VAL A N 1
ATOM 585 C CA . VAL A 1 79 ? -25.250 33.943 42.551 1.00 37.69 79 VAL A CA 1
ATOM 586 C C . VAL A 1 79 ? -26.349 34.991 42.701 1.00 37.69 79 VAL A C 1
ATOM 588 O O . VAL A 1 79 ? -26.074 36.167 42.464 1.00 37.69 79 VAL A O 1
ATOM 591 N N . ARG A 1 80 ? -27.568 34.570 43.064 1.00 32.25 80 ARG A N 1
ATOM 592 C CA . ARG A 1 80 ? -28.492 35.290 43.965 1.00 32.25 80 ARG A CA 1
ATOM 593 C C . ARG A 1 80 ? -29.807 34.523 44.162 1.00 32.25 80 ARG A C 1
ATOM 595 O O . ARG A 1 80 ? -30.555 34.312 43.217 1.00 32.25 80 ARG A O 1
ATOM 602 N N . ASP A 1 81 ? -30.004 34.109 45.410 1.00 33.69 81 ASP A N 1
ATOM 603 C CA . ASP A 1 81 ? -31.215 34.039 46.242 1.00 33.69 81 ASP A CA 1
ATOM 604 C C . ASP A 1 81 ? -32.609 34.079 45.588 1.00 33.69 81 ASP A C 1
ATOM 606 O O . ASP A 1 81 ? -32.965 35.054 44.928 1.00 33.69 81 ASP A O 1
ATOM 610 N N . SER A 1 82 ? -33.459 33.099 45.937 1.00 35.88 82 SER A N 1
ATOM 611 C CA . SER A 1 82 ? -34.786 33.320 46.560 1.00 35.88 82 SER A CA 1
ATOM 612 C C . SER A 1 82 ? -35.468 31.999 46.956 1.00 35.88 82 SER A C 1
ATOM 614 O O . SER A 1 82 ? -35.562 31.061 46.166 1.00 35.88 82 SER A O 1
ATOM 616 N N . GLU A 1 83 ? -35.961 31.958 48.196 1.00 37.72 83 GLU A N 1
ATOM 617 C CA . GLU A 1 83 ? -36.858 30.953 48.779 1.00 37.72 83 GLU A CA 1
ATOM 618 C C . GLU A 1 83 ? -38.221 30.866 48.065 1.00 37.72 83 GLU A C 1
ATOM 620 O O . GLU A 1 83 ? -38.825 31.894 47.766 1.00 37.72 83 GLU A O 1
ATOM 625 N N . LYS A 1 84 ? -38.775 29.650 47.930 1.00 34.34 84 LYS A N 1
ATOM 626 C CA . LYS A 1 84 ? -40.002 29.202 48.634 1.00 34.34 84 LYS A CA 1
ATOM 627 C C . LYS A 1 84 ? -40.382 27.764 48.251 1.00 34.34 84 LYS A C 1
ATOM 629 O O . LYS A 1 84 ? -40.339 27.378 47.088 1.00 34.34 84 LYS A O 1
ATOM 634 N N . GLN A 1 85 ? -40.762 26.993 49.270 1.00 33.38 85 GLN A N 1
ATOM 635 C CA . GLN A 1 85 ? -41.374 25.661 49.205 1.00 33.38 85 GLN A CA 1
ATOM 636 C C . GLN A 1 85 ? -42.713 25.681 48.444 1.00 33.38 85 GLN A C 1
ATOM 638 O O . GLN A 1 85 ? -43.460 26.638 48.610 1.00 33.38 85 GLN A O 1
ATOM 643 N N . GLU A 1 86 ? -43.063 24.602 47.730 1.00 35.31 86 GLU A N 1
ATOM 644 C CA . GLU A 1 86 ? -44.140 23.681 48.150 1.00 35.31 86 GLU A CA 1
ATOM 645 C C . GLU A 1 86 ? -44.125 22.368 47.338 1.00 35.31 86 GLU A C 1
ATOM 647 O O . GLU A 1 86 ? -43.432 22.230 46.334 1.00 35.31 86 GLU A O 1
ATOM 652 N N . ALA A 1 87 ? -44.810 21.362 47.873 1.00 35.88 87 ALA A N 1
ATOM 653 C CA . ALA A 1 87 ? -44.506 19.942 47.798 1.00 35.88 87 ALA A CA 1
ATOM 654 C C . ALA A 1 87 ? -45.126 19.161 46.623 1.00 35.88 87 ALA A C 1
ATOM 656 O O . ALA A 1 87 ? -46.278 19.371 46.263 1.00 35.88 87 ALA A O 1
ATOM 657 N N . ALA A 1 88 ? -44.396 18.137 46.157 1.00 32.41 88 ALA A N 1
ATOM 658 C CA . ALA A 1 88 ? -44.927 16.807 45.822 1.00 32.41 88 ALA A CA 1
ATOM 659 C C . ALA A 1 88 ? -43.759 15.802 45.682 1.00 32.41 88 ALA A C 1
ATOM 661 O O . ALA A 1 88 ? -42.898 15.942 44.816 1.00 32.41 88 ALA A O 1
ATOM 662 N N . SER A 1 89 ? -43.711 14.792 46.552 1.00 41.03 89 SER A N 1
ATOM 663 C CA . SER A 1 89 ? -42.847 13.599 46.418 1.00 41.03 89 SER A CA 1
ATOM 664 C C . SER A 1 89 ? -43.662 12.442 45.792 1.00 41.03 89 SER A C 1
ATOM 666 O O . SER A 1 89 ? -44.882 12.550 45.725 1.00 41.03 89 SER A O 1
ATOM 668 N N . PRO A 1 90 ? -43.083 11.263 45.496 1.00 51.47 90 PRO A N 1
ATOM 669 C CA . PRO A 1 90 ? -42.006 10.998 44.539 1.00 51.47 90 PRO A CA 1
ATOM 670 C C . PRO A 1 90 ? -42.329 9.764 43.653 1.00 51.47 90 PRO A C 1
ATOM 672 O O . PRO A 1 90 ? -42.896 8.789 44.127 1.00 51.47 90 PRO A O 1
ATOM 675 N N . VAL A 1 91 ? -41.854 9.705 42.405 1.00 35.12 91 VAL A N 1
ATOM 676 C CA . VAL A 1 91 ? -41.558 8.408 41.753 1.00 35.12 91 VAL A CA 1
ATOM 677 C C . VAL A 1 91 ? -40.223 8.543 41.031 1.00 35.12 91 VAL A C 1
ATOM 679 O O . VAL A 1 91 ? -40.146 8.837 39.842 1.00 35.12 91 VAL A O 1
ATOM 682 N N . LYS A 1 92 ? -39.135 8.381 41.790 1.00 42.22 92 LYS A N 1
ATOM 683 C CA . LYS A 1 92 ? -37.823 8.086 41.214 1.00 42.22 92 LYS A CA 1
ATOM 684 C C . LYS A 1 92 ? -37.777 6.588 40.939 1.00 42.22 92 LYS A C 1
ATOM 686 O O . LYS A 1 92 ? -37.546 5.805 41.856 1.00 42.22 92 LYS A O 1
ATOM 691 N N . THR A 1 93 ? -37.917 6.197 39.677 1.00 44.03 93 THR A N 1
ATOM 692 C CA . THR A 1 93 ? -37.264 4.975 39.200 1.00 44.03 93 THR A CA 1
ATOM 693 C C . THR A 1 93 ? -35.766 5.257 39.226 1.00 44.03 93 THR A C 1
ATOM 695 O O . THR A 1 93 ? -35.210 5.890 38.333 1.00 44.03 93 THR A O 1
ATOM 698 N N . GLN A 1 94 ? -35.130 4.896 40.334 1.00 44.56 94 GLN A N 1
ATOM 699 C CA . GLN A 1 94 ? -33.693 4.983 40.523 1.00 44.56 94 GLN A CA 1
ATOM 700 C C . GLN A 1 94 ? -33.079 3.744 39.857 1.00 44.56 94 GLN A C 1
ATOM 702 O O . GLN A 1 94 ? -32.907 2.708 40.494 1.00 44.56 94 GLN A O 1
ATOM 707 N N . GLU A 1 95 ? -32.800 3.820 38.551 1.00 49.69 95 GLU A N 1
ATOM 708 C CA . GLU A 1 95 ? -31.905 2.849 37.914 1.00 49.69 95 GLU A CA 1
ATOM 709 C C . GLU A 1 95 ? -30.530 2.933 38.597 1.00 49.69 95 GLU A C 1
ATOM 711 O O . GLU A 1 95 ? -29.959 4.008 38.801 1.00 49.69 95 GLU A O 1
ATOM 716 N N . LYS A 1 96 ? -30.038 1.773 39.035 1.00 46.78 96 LYS A N 1
ATOM 717 C CA . LYS A 1 96 ? -28.819 1.601 39.832 1.00 46.78 96 LYS A CA 1
ATOM 718 C C . LYS A 1 96 ? -27.578 2.127 39.081 1.00 46.78 96 LYS A C 1
ATOM 720 O O . LYS A 1 96 ? -27.350 1.699 37.951 1.00 46.78 96 LYS A O 1
ATOM 725 N N . PRO A 1 97 ? -26.673 2.884 39.734 1.00 51.94 97 PRO A N 1
ATOM 726 C CA . PRO A 1 97 ? -25.377 3.285 39.163 1.00 51.94 97 PRO A CA 1
ATOM 727 C C . PRO A 1 97 ? -24.506 2.109 38.674 1.00 51.94 97 PRO A C 1
ATOM 729 O O . PRO A 1 97 ? -23.681 2.280 37.781 1.00 51.94 97 PRO A O 1
ATOM 732 N N . GLN A 1 98 ? -24.710 0.905 39.227 1.00 52.31 98 GLN A N 1
ATOM 733 C CA . GLN A 1 98 ? -23.976 -0.314 38.861 1.00 52.31 98 GLN A CA 1
ATOM 734 C C . GLN A 1 98 ? -24.219 -0.772 37.413 1.00 52.31 98 GLN A C 1
ATOM 736 O O . GLN A 1 98 ? -23.290 -1.258 36.777 1.00 52.31 98 GLN A O 1
ATOM 741 N N . GLN A 1 99 ? -25.419 -0.574 36.856 1.00 57.88 99 GLN A N 1
ATOM 742 C CA . GLN A 1 99 ? -25.763 -1.090 35.521 1.00 57.88 99 GLN A CA 1
ATOM 743 C C . GLN A 1 99 ? -25.185 -0.222 34.385 1.00 57.88 99 GLN A C 1
ATOM 745 O O . GLN A 1 99 ? -24.900 -0.714 33.293 1.00 57.88 99 GLN A O 1
ATOM 750 N N . THR A 1 100 ? -24.951 1.066 34.651 1.00 64.69 100 THR A N 1
ATOM 751 C CA . THR A 1 100 ? -24.323 2.012 33.712 1.00 64.69 100 THR A CA 1
ATOM 752 C C . THR A 1 100 ? -22.809 1.806 33.625 1.00 64.69 100 THR A C 1
ATOM 754 O O . THR A 1 100 ? -22.223 1.944 32.553 1.00 64.69 100 THR A O 1
ATOM 757 N N . GLN A 1 101 ? -22.172 1.435 34.739 1.00 66.81 101 GLN A N 1
ATOM 758 C CA . GLN A 1 101 ? -20.725 1.212 34.817 1.00 66.81 101 GLN A CA 1
ATOM 759 C C . GLN A 1 101 ? -20.304 -0.090 34.112 1.00 66.81 101 GLN A C 1
ATOM 761 O O . GLN A 1 101 ? -19.297 -0.119 33.406 1.00 66.81 101 GLN A O 1
ATOM 766 N N . GLU A 1 102 ? -21.124 -1.135 34.232 1.00 74.38 102 GLU A N 1
ATOM 767 C CA . GLU A 1 102 ? -20.912 -2.439 33.594 1.00 74.38 102 GLU A CA 1
ATOM 768 C C . GLU A 1 102 ? -21.103 -2.368 32.065 1.00 74.38 102 GLU A C 1
ATOM 770 O O . GLU A 1 102 ? -20.305 -2.922 31.306 1.00 74.38 102 GLU A O 1
ATOM 775 N N . ARG A 1 103 ? -22.088 -1.586 31.588 1.00 73.94 103 ARG A N 1
ATOM 776 C CA . ARG A 1 103 ? -22.264 -1.291 30.152 1.00 73.94 103 ARG A CA 1
ATOM 777 C C . ARG A 1 103 ? -21.094 -0.497 29.571 1.00 73.94 103 ARG A C 1
ATOM 779 O O . ARG A 1 103 ? -20.600 -0.853 28.506 1.00 73.94 103 ARG A O 1
ATOM 786 N N . ALA A 1 104 ? -20.608 0.523 30.281 1.00 74.56 104 ALA A N 1
ATOM 787 C CA . ALA A 1 104 ? -19.467 1.319 29.829 1.00 74.56 104 ALA A CA 1
ATOM 788 C C . ALA A 1 104 ? -18.175 0.484 29.723 1.00 74.56 104 ALA A C 1
ATOM 790 O O . ALA A 1 104 ? -17.423 0.626 28.759 1.00 74.56 104 ALA A O 1
ATOM 791 N N . GLN A 1 105 ? -17.937 -0.430 30.672 1.00 80.12 105 GLN A N 1
ATOM 792 C CA . GLN A 1 105 ? -16.810 -1.367 30.603 1.00 80.12 105 GLN A CA 1
ATOM 793 C C . GLN A 1 105 ? -16.951 -2.371 29.454 1.00 80.12 105 GLN A C 1
ATOM 795 O O . GLN A 1 105 ? -15.974 -2.632 28.751 1.00 80.12 105 GLN A O 1
ATOM 800 N N . ALA A 1 106 ? -18.150 -2.912 29.225 1.00 82.75 106 ALA A N 1
ATOM 801 C CA . ALA A 1 106 ? -18.399 -3.823 28.111 1.00 82.75 106 ALA A CA 1
ATOM 802 C C . ALA A 1 106 ? -18.169 -3.142 26.749 1.00 82.75 106 ALA A C 1
ATOM 804 O O . ALA A 1 106 ? -17.486 -3.697 25.890 1.00 82.75 106 ALA A O 1
ATOM 805 N N . GLU A 1 107 ? -18.659 -1.913 26.568 1.00 85.19 107 GLU A N 1
ATOM 806 C CA . GLU A 1 107 ? -18.435 -1.123 25.351 1.00 85.19 107 GLU A CA 1
ATOM 807 C C . GLU A 1 107 ? -16.953 -0.806 25.122 1.00 85.19 107 GLU A C 1
ATOM 809 O O . GLU A 1 107 ? -16.464 -0.876 23.992 1.00 85.19 107 GLU A O 1
ATOM 814 N N . GLN A 1 108 ? -16.216 -0.486 26.187 1.00 86.38 108 GLN A N 1
ATOM 815 C CA . GLN A 1 108 ? -14.782 -0.229 26.096 1.00 86.38 108 GLN A CA 1
ATOM 816 C C . GLN A 1 108 ? -13.993 -1.497 25.741 1.00 86.38 108 GLN A C 1
ATOM 818 O O . GLN A 1 108 ? -13.069 -1.436 24.931 1.00 86.38 108 GLN A O 1
ATOM 823 N N . ASN A 1 109 ? -14.386 -2.654 26.279 1.00 89.69 109 ASN A N 1
ATOM 824 C CA . ASN A 1 109 ? -13.781 -3.935 25.921 1.00 89.69 109 ASN A CA 1
ATOM 825 C C . ASN A 1 109 ? -14.037 -4.301 24.451 1.00 89.69 109 ASN A C 1
ATOM 827 O O . ASN A 1 109 ? -13.110 -4.749 23.781 1.00 89.69 109 ASN A O 1
ATOM 831 N N . ILE A 1 110 ? -15.241 -4.044 23.924 1.00 92.25 110 ILE A N 1
ATOM 832 C CA . ILE A 1 110 ? -15.552 -4.256 22.499 1.00 92.25 110 ILE A CA 1
ATOM 833 C C . ILE A 1 110 ? -14.644 -3.394 21.619 1.00 92.25 110 ILE A C 1
ATOM 835 O O . ILE A 1 110 ? -13.980 -3.923 20.729 1.00 92.25 110 ILE A O 1
ATOM 839 N N . LYS A 1 111 ? -14.550 -2.088 21.902 1.00 93.12 111 LYS A N 1
ATOM 840 C CA . LYS A 1 111 ? -13.683 -1.171 21.144 1.00 93.12 111 LYS A CA 1
ATOM 841 C C . LYS A 1 111 ? -12.222 -1.601 21.175 1.00 93.12 111 LYS A C 1
ATOM 843 O O . LYS A 1 111 ? -11.563 -1.590 20.140 1.00 93.12 111 LYS A O 1
ATOM 848 N N . LYS A 1 112 ? -11.731 -2.041 22.334 1.00 93.06 112 LYS A N 1
ATOM 849 C CA . LYS A 1 112 ? -10.365 -2.547 22.481 1.00 93.06 112 LYS A CA 1
ATOM 850 C C . LYS A 1 112 ? -10.121 -3.795 21.625 1.00 93.06 112 LYS A C 1
ATOM 852 O O . LYS A 1 112 ? -9.096 -3.870 20.955 1.00 93.06 112 LYS A O 1
ATOM 857 N N . THR A 1 113 ? -11.049 -4.753 21.618 1.00 93.88 113 THR A N 1
ATOM 858 C CA . THR A 1 113 ? -10.944 -5.962 20.783 1.00 93.88 113 THR A CA 1
ATOM 859 C C . THR A 1 113 ? -11.031 -5.639 19.289 1.00 93.88 113 THR A C 1
ATOM 861 O O . THR A 1 113 ? -10.297 -6.213 18.488 1.00 93.88 113 THR A O 1
ATOM 864 N N . GLU A 1 114 ? -11.901 -4.712 18.889 1.00 95.06 114 GLU A N 1
ATOM 865 C CA . GLU A 1 114 ? -11.973 -4.232 17.505 1.00 95.06 114 GLU A CA 1
ATOM 866 C C . GLU A 1 114 ? -10.679 -3.530 17.076 1.00 95.06 114 GLU A C 1
ATOM 868 O O . GLU A 1 114 ? -10.197 -3.752 15.965 1.00 95.06 114 GLU A O 1
ATOM 873 N N . ALA A 1 115 ? -10.092 -2.729 17.966 1.00 95.44 115 ALA A N 1
ATOM 874 C CA . ALA A 1 115 ? -8.822 -2.055 17.743 1.00 95.44 115 ALA A CA 1
ATOM 875 C C . ALA A 1 115 ? -7.655 -3.038 17.591 1.00 95.44 115 ALA A C 1
ATOM 877 O O . ALA A 1 115 ? -6.827 -2.870 16.698 1.00 95.44 115 ALA A O 1
ATOM 878 N N . GLU A 1 116 ? -7.607 -4.087 18.412 1.00 94.88 116 GLU A N 1
ATOM 879 C CA . GLU A 1 116 ? -6.610 -5.156 18.301 1.00 94.88 116 GLU A CA 1
ATOM 880 C C . GLU A 1 116 ? -6.679 -5.847 16.931 1.00 94.88 116 GLU A C 1
ATOM 882 O O . GLU A 1 116 ? -5.678 -5.896 16.213 1.00 94.88 116 GLU A O 1
ATOM 887 N N . LYS A 1 117 ? -7.878 -6.280 16.515 1.00 95.31 117 LYS A N 1
ATOM 888 C CA . LYS A 1 117 ? -8.108 -6.903 15.198 1.00 95.31 117 LYS A CA 1
ATOM 889 C C . LYS A 1 117 ? -7.753 -5.973 14.039 1.00 95.31 117 LYS A C 1
ATOM 891 O O . LYS A 1 117 ? -7.168 -6.410 13.045 1.00 95.31 117 LYS A O 1
ATOM 896 N N . ALA A 1 118 ? -8.102 -4.691 14.158 1.00 95.25 118 ALA A N 1
ATOM 897 C CA . ALA A 1 118 ? -7.762 -3.677 13.171 1.00 95.25 118 ALA A CA 1
ATOM 898 C C . ALA A 1 118 ? -6.240 -3.533 13.040 1.00 95.25 118 ALA A C 1
ATOM 900 O O . ALA A 1 118 ? -5.706 -3.652 11.938 1.00 95.25 118 ALA A O 1
ATOM 901 N N . VAL A 1 119 ? -5.530 -3.335 14.156 1.00 95.38 119 VAL A N 1
ATOM 902 C CA . VAL A 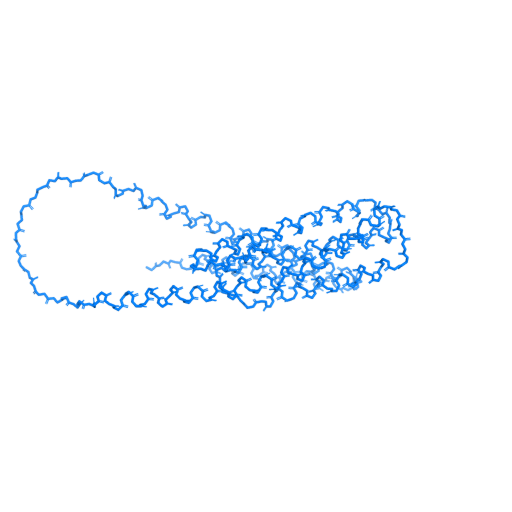1 119 ? -4.065 -3.212 14.172 1.00 95.38 119 VAL A CA 1
ATOM 903 C C . VAL A 1 119 ? -3.402 -4.455 13.585 1.00 95.38 119 VAL A C 1
ATOM 905 O O . VAL A 1 119 ? -2.489 -4.324 12.773 1.00 95.38 119 VAL A O 1
ATOM 908 N N . GLU A 1 120 ? -3.864 -5.654 13.938 1.00 94.62 120 GLU A N 1
ATOM 909 C CA . GLU A 1 120 ? -3.341 -6.897 13.372 1.00 94.62 120 GLU A CA 1
ATOM 910 C C . GLU A 1 120 ? -3.521 -6.952 11.847 1.00 94.62 120 GLU A C 1
ATOM 912 O O . GLU A 1 120 ? -2.548 -7.169 11.118 1.00 94.62 120 GLU A O 1
ATOM 917 N N . SER A 1 121 ? -4.731 -6.674 11.359 1.00 94.81 121 SER A N 1
ATOM 918 C CA . SER A 1 121 ? -5.058 -6.696 9.926 1.00 94.81 121 SER A CA 1
ATOM 919 C C . SER A 1 121 ? -4.231 -5.680 9.130 1.00 94.81 121 SER A C 1
ATOM 921 O O . SER A 1 121 ? -3.697 -5.988 8.057 1.00 94.81 121 SER A O 1
ATOM 923 N N . PHE A 1 122 ? -4.054 -4.470 9.671 1.00 95.75 122 PHE A N 1
ATOM 924 C CA . PHE A 1 122 ? -3.202 -3.451 9.059 1.00 95.75 122 PHE A CA 1
ATOM 925 C C . PHE A 1 122 ? -1.726 -3.819 9.102 1.00 95.75 122 PHE A C 1
ATOM 927 O O . PHE A 1 122 ? -1.041 -3.611 8.107 1.00 95.75 122 PHE A O 1
ATOM 934 N N . ASN A 1 123 ? -1.231 -4.405 10.192 1.00 94.56 123 ASN A N 1
ATOM 935 C CA . ASN A 1 123 ? 0.159 -4.847 10.283 1.00 94.56 123 ASN A CA 1
ATOM 936 C C . ASN A 1 123 ? 0.465 -5.943 9.257 1.00 94.56 123 ASN A C 1
ATOM 938 O O . ASN A 1 123 ? 1.514 -5.910 8.614 1.00 94.56 123 ASN A O 1
ATOM 942 N N . GLN A 1 124 ? -0.439 -6.907 9.072 1.00 95.00 124 GLN A N 1
ATOM 943 C CA . GLN A 1 124 ? -0.296 -7.940 8.042 1.00 95.00 124 GLN A CA 1
ATOM 944 C C . GLN A 1 124 ? -0.299 -7.323 6.639 1.00 95.00 124 GLN A C 1
ATOM 946 O O . GLN A 1 124 ? 0.592 -7.598 5.836 1.00 95.00 124 GLN A O 1
ATOM 951 N N . THR A 1 125 ? -1.235 -6.414 6.373 1.00 95.62 125 THR A N 1
ATOM 952 C CA . THR A 1 125 ? -1.312 -5.692 5.096 1.00 95.62 125 THR A CA 1
ATOM 953 C C . THR A 1 125 ? -0.054 -4.872 4.830 1.00 95.62 125 THR A C 1
ATOM 955 O O . THR A 1 125 ? 0.495 -4.915 3.733 1.00 95.62 125 THR A O 1
ATOM 958 N N . GLN A 1 126 ? 0.439 -4.153 5.837 1.00 95.69 126 GLN A N 1
ATOM 959 C CA . GLN A 1 126 ? 1.630 -3.323 5.734 1.00 95.69 126 GLN A CA 1
ATOM 960 C C . GLN A 1 126 ? 2.877 -4.170 5.468 1.00 95.69 126 GLN A C 1
ATOM 962 O O . GLN A 1 126 ? 3.737 -3.754 4.698 1.00 95.69 126 GLN A O 1
ATOM 967 N N . LYS A 1 127 ? 2.976 -5.374 6.048 1.00 95.50 127 LYS A N 1
ATOM 968 C CA . LYS A 1 127 ? 4.059 -6.317 5.728 1.00 95.50 127 LYS A CA 1
ATOM 969 C C . LYS A 1 127 ? 4.050 -6.695 4.249 1.00 95.50 127 LYS A C 1
ATOM 971 O O . LYS A 1 127 ? 5.097 -6.624 3.610 1.00 95.50 127 LYS A O 1
ATOM 976 N N . VAL A 1 128 ? 2.885 -7.046 3.700 1.00 96.12 128 VAL A N 1
ATOM 977 C CA . VAL A 1 128 ? 2.756 -7.384 2.273 1.00 96.12 128 VAL A CA 1
ATOM 978 C C . VAL A 1 128 ? 3.067 -6.166 1.401 1.00 96.12 128 VAL A C 1
ATOM 980 O O . VAL A 1 128 ? 3.888 -6.269 0.494 1.00 96.12 128 VAL A O 1
ATOM 983 N N . PHE A 1 129 ? 2.507 -4.995 1.725 1.00 97.69 129 PHE A N 1
ATOM 984 C CA . PHE A 1 129 ? 2.805 -3.734 1.040 1.00 97.69 129 PHE A CA 1
ATOM 985 C C . PHE A 1 129 ? 4.308 -3.444 1.006 1.00 97.69 129 PHE A C 1
ATOM 987 O O . PHE A 1 129 ? 4.864 -3.187 -0.056 1.00 97.69 129 PHE A O 1
ATOM 994 N N . ASN A 1 130 ? 4.983 -3.528 2.156 1.00 96.81 130 ASN A N 1
ATOM 995 C CA . ASN A 1 130 ? 6.415 -3.264 2.268 1.00 96.81 130 ASN A CA 1
ATOM 996 C C . ASN A 1 130 ? 7.253 -4.293 1.500 1.00 96.81 130 ASN A C 1
ATOM 998 O O . ASN A 1 130 ? 8.310 -3.939 0.984 1.00 96.81 130 ASN A O 1
ATOM 1002 N N . SER A 1 131 ? 6.792 -5.542 1.398 1.00 96.69 131 SER A N 1
ATOM 1003 C CA . SER A 1 131 ? 7.442 -6.558 0.570 1.00 96.69 131 SER A CA 1
ATOM 1004 C C . SER A 1 131 ? 7.391 -6.174 -0.910 1.00 96.69 131 SER A C 1
ATOM 1006 O O . SER A 1 131 ? 8.438 -6.120 -1.552 1.00 96.69 131 SER A O 1
ATOM 1008 N N . VAL A 1 132 ? 6.205 -5.839 -1.435 1.00 96.44 132 VAL A N 1
ATOM 1009 C CA . VAL A 1 132 ? 6.037 -5.401 -2.836 1.00 96.44 132 VAL A CA 1
ATOM 1010 C C . VAL A 1 132 ? 6.830 -4.120 -3.092 1.00 96.44 132 VAL A C 1
ATOM 1012 O O . VAL A 1 132 ? 7.576 -4.034 -4.064 1.00 96.44 132 VAL A O 1
ATOM 1015 N N . LEU A 1 133 ? 6.733 -3.148 -2.180 1.00 96.44 133 LEU A N 1
ATOM 1016 C CA . LEU A 1 133 ? 7.457 -1.881 -2.244 1.00 96.44 133 LEU A CA 1
ATOM 1017 C C . LEU A 1 133 ? 8.971 -2.095 -2.326 1.00 96.44 133 LEU A C 1
ATOM 1019 O O . LEU A 1 133 ? 9.625 -1.473 -3.155 1.00 96.44 133 LEU A O 1
ATOM 1023 N N . THR A 1 134 ? 9.528 -2.964 -1.480 1.00 95.62 134 THR A N 1
ATOM 1024 C CA . THR A 1 134 ? 10.975 -3.225 -1.426 1.00 95.62 134 THR A CA 1
ATOM 1025 C C . THR A 1 134 ? 11.461 -3.865 -2.722 1.00 95.62 134 THR A C 1
ATOM 1027 O O . THR A 1 134 ? 12.453 -3.420 -3.302 1.00 95.62 134 THR A O 1
ATOM 1030 N N . SER A 1 135 ? 10.739 -4.876 -3.215 1.00 94.50 135 SER A N 1
ATOM 1031 C CA . SER A 1 135 ? 11.035 -5.503 -4.502 1.00 94.50 135 SER A CA 1
ATOM 1032 C C . SER A 1 135 ? 10.966 -4.484 -5.640 1.00 94.50 135 SER A C 1
ATOM 1034 O O . SER A 1 135 ? 11.892 -4.403 -6.442 1.00 94.50 135 SER A O 1
ATOM 1036 N N . TYR A 1 136 ? 9.931 -3.645 -5.664 1.00 95.00 136 TYR A N 1
ATOM 1037 C CA . TYR A 1 136 ? 9.767 -2.595 -6.664 1.00 95.00 136 TYR A CA 1
ATOM 1038 C C . TYR A 1 136 ? 10.857 -1.510 -6.600 1.00 95.00 136 TYR A C 1
ATOM 1040 O O . TYR A 1 136 ? 11.395 -1.110 -7.632 1.00 95.00 136 TYR A O 1
ATOM 1048 N N . GLN A 1 137 ? 11.252 -1.075 -5.400 1.00 92.94 137 GLN A N 1
ATOM 1049 C CA . GLN A 1 137 ? 12.340 -0.113 -5.198 1.00 92.94 137 GLN A CA 1
ATOM 1050 C C . GLN A 1 137 ? 13.685 -0.627 -5.729 1.00 92.94 137 GLN A C 1
ATOM 1052 O O . GLN A 1 137 ? 14.495 0.166 -6.210 1.00 92.94 137 GLN A O 1
ATOM 1057 N N . SER A 1 138 ? 13.917 -1.943 -5.683 1.00 91.25 138 SER A N 1
ATOM 1058 C CA . SER A 1 138 ? 15.072 -2.547 -6.353 1.00 91.25 138 SER A CA 1
ATOM 1059 C C . SER A 1 138 ? 14.978 -2.374 -7.871 1.00 91.25 138 SER A C 1
ATOM 1061 O O . SER A 1 138 ? 15.922 -1.878 -8.482 1.00 91.25 138 SER A O 1
ATOM 1063 N N . GLN A 1 139 ? 13.820 -2.689 -8.466 1.00 89.12 139 GLN A N 1
ATOM 1064 C CA . GLN A 1 139 ? 13.615 -2.600 -9.918 1.00 89.12 139 GLN A CA 1
ATOM 1065 C C . GLN A 1 139 ? 13.782 -1.170 -10.446 1.00 89.12 139 GLN A C 1
ATOM 1067 O O . GLN A 1 139 ? 14.532 -0.936 -11.395 1.00 89.12 139 GLN A O 1
ATOM 1072 N N . ILE A 1 140 ? 13.132 -0.188 -9.812 1.00 88.06 140 ILE A N 1
ATOM 1073 C CA . ILE A 1 140 ? 13.203 1.215 -10.252 1.00 88.06 140 ILE A CA 1
ATOM 1074 C C . ILE A 1 140 ? 14.623 1.785 -10.128 1.00 88.06 140 ILE A C 1
ATOM 1076 O O . ILE A 1 140 ? 15.039 2.587 -10.966 1.00 88.06 140 ILE A O 1
ATOM 1080 N N . LYS A 1 141 ? 15.394 1.346 -9.122 1.00 87.69 141 LYS A N 1
ATOM 1081 C CA . LYS A 1 141 ? 16.796 1.738 -8.951 1.00 87.69 141 LYS A CA 1
ATOM 1082 C C . LYS A 1 141 ? 17.675 1.153 -10.051 1.00 87.69 141 LYS A C 1
ATOM 1084 O O . LYS A 1 141 ? 18.485 1.886 -10.616 1.00 87.69 141 LYS A O 1
ATOM 1089 N N . ASP A 1 142 ? 17.526 -0.133 -10.359 1.00 86.25 142 ASP A N 1
ATOM 1090 C CA . ASP A 1 142 ? 18.348 -0.779 -11.380 1.00 86.25 142 ASP A CA 1
ATOM 1091 C C . ASP A 1 142 ? 18.053 -0.218 -12.781 1.00 86.25 142 ASP A C 1
ATOM 1093 O O . ASP A 1 142 ? 18.985 0.120 -13.519 1.00 86.25 142 ASP A O 1
ATOM 1097 N N . ILE A 1 143 ? 16.771 -0.007 -13.104 1.00 85.00 143 ILE A N 1
ATOM 1098 C CA . ILE A 1 143 ? 16.330 0.635 -14.350 1.00 85.00 143 ILE A CA 1
ATOM 1099 C C . ILE A 1 143 ? 16.844 2.081 -14.435 1.00 85.00 143 ILE A C 1
ATOM 1101 O O . ILE A 1 143 ? 17.396 2.478 -15.463 1.00 85.00 143 ILE A O 1
ATOM 1105 N N . GLY A 1 144 ? 16.732 2.857 -13.351 1.00 80.25 144 GLY A N 1
ATOM 1106 C CA . GLY A 1 144 ? 17.256 4.226 -13.275 1.00 80.25 144 GLY A CA 1
ATOM 1107 C C . GLY A 1 144 ? 18.784 4.310 -13.380 1.00 80.25 144 GLY A C 1
ATOM 1108 O O . GLY A 1 144 ? 19.319 5.298 -13.876 1.00 80.25 144 GLY A O 1
ATOM 1109 N N . GLY A 1 145 ? 19.495 3.253 -12.975 1.00 79.12 145 GLY A N 1
ATOM 1110 C CA . GLY A 1 145 ? 20.942 3.096 -13.144 1.00 79.12 145 GLY A CA 1
ATOM 1111 C C . GLY A 1 145 ? 21.375 2.671 -14.552 1.00 79.12 145 GLY A C 1
ATOM 1112 O O . GLY A 1 145 ? 22.548 2.355 -14.752 1.00 79.12 145 GLY A O 1
ATOM 1113 N N . GLY A 1 146 ? 20.452 2.617 -15.519 1.00 69.75 146 GLY A N 1
ATOM 1114 C CA . GLY A 1 146 ? 20.734 2.251 -16.909 1.00 69.75 146 GLY A CA 1
ATOM 1115 C C . GLY A 1 146 ? 20.915 0.751 -17.142 1.00 69.75 146 GLY A C 1
ATOM 1116 O O . GLY A 1 146 ? 21.240 0.336 -18.255 1.00 69.75 146 GLY A O 1
ATOM 1117 N N . ARG A 1 147 ? 20.684 -0.088 -16.126 1.00 68.88 147 ARG A N 1
ATOM 1118 C CA . ARG A 1 147 ? 20.629 -1.538 -16.305 1.00 68.88 147 ARG A CA 1
ATOM 1119 C C . ARG A 1 147 ? 19.225 -1.857 -16.782 1.00 68.88 147 ARG A C 1
ATOM 1121 O O . ARG A 1 147 ? 18.304 -1.841 -15.980 1.00 68.88 147 ARG A O 1
ATOM 1128 N N . ILE A 1 148 ? 19.057 -2.135 -18.073 1.00 63.97 148 ILE A N 1
ATOM 1129 C CA . ILE A 1 148 ? 17.792 -2.616 -18.645 1.00 63.97 148 ILE A CA 1
ATOM 1130 C C . ILE A 1 148 ? 18.021 -4.044 -19.144 1.00 63.97 148 ILE A C 1
ATOM 1132 O O . ILE A 1 148 ? 18.721 -4.266 -20.126 1.00 63.97 148 ILE A O 1
ATOM 1136 N N . ILE A 1 149 ? 17.459 -5.011 -18.426 1.00 62.53 149 ILE A N 1
ATOM 1137 C CA . ILE A 1 149 ? 17.559 -6.450 -18.650 1.00 62.53 149 ILE A CA 1
ATOM 1138 C C . ILE A 1 149 ? 16.161 -6.930 -19.052 1.00 62.53 149 ILE A C 1
ATOM 1140 O O . ILE A 1 149 ? 15.160 -6.452 -18.521 1.00 62.53 149 ILE A O 1
ATOM 1144 N N . LEU A 1 150 ? 16.083 -7.885 -19.981 1.00 61.62 150 LEU A N 1
ATOM 1145 C CA . LEU A 1 150 ? 14.828 -8.477 -20.474 1.00 61.62 150 LEU A CA 1
ATOM 1146 C C . LEU A 1 150 ? 13.890 -8.991 -19.364 1.00 61.62 150 LEU A C 1
ATOM 1148 O O . LEU A 1 150 ? 12.686 -9.083 -19.579 1.00 61.62 150 LEU A O 1
ATOM 1152 N N . THR A 1 151 ? 14.417 -9.311 -18.181 1.00 70.75 151 THR A N 1
ATOM 1153 C CA . THR A 1 151 ? 13.644 -9.839 -17.050 1.00 70.75 151 THR A CA 1
ATOM 1154 C C . THR A 1 151 ? 12.771 -8.797 -16.355 1.00 70.75 151 THR A C 1
ATOM 1156 O O . THR A 1 151 ? 11.816 -9.186 -15.687 1.00 70.75 151 THR A O 1
ATOM 1159 N N . TYR A 1 152 ? 13.027 -7.495 -16.542 1.00 74.69 152 TYR A N 1
ATOM 1160 C CA . TYR A 1 152 ? 12.277 -6.455 -15.836 1.00 74.69 152 TYR A CA 1
ATOM 1161 C C . TYR A 1 152 ? 10.791 -6.447 -16.160 1.00 74.69 152 TYR A C 1
ATOM 1163 O O . TYR A 1 152 ? 10.003 -6.208 -15.259 1.00 74.69 152 TYR A O 1
ATOM 1171 N N . HIS A 1 153 ? 10.388 -6.760 -17.394 1.00 76.50 153 HIS A N 1
ATOM 1172 C CA . HIS A 1 153 ? 8.960 -6.836 -17.710 1.00 76.50 153 HIS A CA 1
ATOM 1173 C C . HIS A 1 153 ? 8.256 -7.919 -16.896 1.00 76.50 153 HIS A C 1
ATOM 1175 O O . HIS A 1 153 ? 7.271 -7.629 -16.231 1.00 76.50 153 HIS A O 1
ATOM 1181 N N . ASN A 1 154 ? 8.820 -9.127 -16.843 1.00 85.25 154 ASN A N 1
ATOM 1182 C CA . ASN A 1 154 ? 8.234 -10.219 -16.066 1.00 85.25 154 ASN A CA 1
ATOM 1183 C C . ASN A 1 154 ? 8.192 -9.910 -14.563 1.00 85.25 154 ASN A C 1
ATOM 1185 O O . ASN A 1 154 ? 7.256 -10.314 -13.878 1.00 85.25 154 ASN A O 1
ATOM 1189 N N . ASP A 1 155 ? 9.212 -9.233 -14.035 1.00 90.75 155 ASP A N 1
ATOM 1190 C CA . ASP A 1 155 ? 9.252 -8.878 -12.616 1.00 90.75 155 ASP A CA 1
ATOM 1191 C C . ASP A 1 155 ? 8.283 -7.734 -12.289 1.00 90.75 155 ASP A C 1
ATOM 1193 O O . ASP A 1 155 ? 7.610 -7.785 -11.262 1.00 90.75 155 ASP A O 1
ATOM 1197 N N . LEU A 1 156 ? 8.156 -6.737 -13.168 1.00 92.38 156 LEU A N 1
ATOM 1198 C CA . LEU A 1 156 ? 7.190 -5.647 -13.018 1.00 92.38 156 LEU A CA 1
ATOM 1199 C C . LEU A 1 156 ? 5.745 -6.133 -13.176 1.00 92.38 156 LEU A C 1
ATOM 1201 O O . LEU A 1 156 ? 4.896 -5.728 -12.387 1.00 92.38 156 LEU A O 1
ATOM 1205 N N . ASP A 1 157 ? 5.476 -7.054 -14.102 1.00 92.19 157 ASP A N 1
ATOM 1206 C CA . ASP A 1 157 ? 4.156 -7.673 -14.264 1.00 92.19 157 ASP A CA 1
ATOM 1207 C C . AS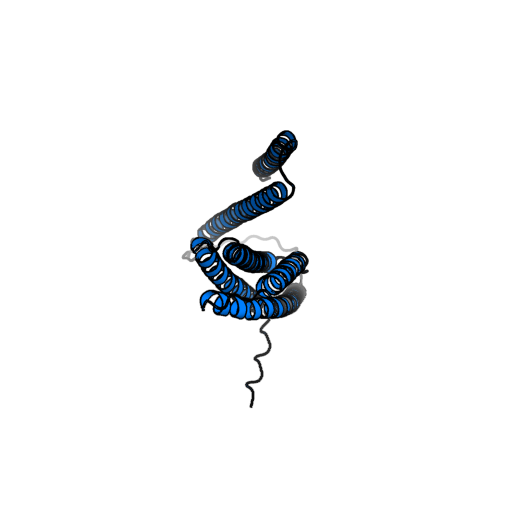P A 1 157 ? 3.760 -8.454 -13.001 1.00 92.19 157 ASP A C 1
ATOM 1209 O O . ASP A 1 157 ? 2.665 -8.269 -12.469 1.00 92.19 157 ASP A O 1
ATOM 1213 N N . LYS A 1 158 ? 4.678 -9.253 -12.436 1.00 95.25 158 LYS A N 1
ATOM 1214 C CA . LYS A 1 158 ? 4.446 -9.942 -11.153 1.00 95.25 158 LYS A CA 1
ATOM 1215 C C . LYS A 1 158 ? 4.186 -8.965 -10.010 1.00 95.25 158 LYS A C 1
ATOM 1217 O O . LYS A 1 158 ? 3.315 -9.212 -9.180 1.00 95.25 158 LYS A O 1
ATOM 1222 N N . LEU A 1 159 ? 4.941 -7.868 -9.940 1.00 96.06 159 LEU A N 1
ATOM 1223 C CA . LEU A 1 159 ? 4.727 -6.837 -8.922 1.00 96.06 159 LEU A CA 1
ATOM 1224 C C . LEU A 1 159 ? 3.369 -6.150 -9.098 1.00 96.06 159 LEU A C 1
ATOM 1226 O O . LEU A 1 159 ? 2.709 -5.853 -8.102 1.00 96.06 159 LEU A O 1
ATOM 1230 N N . SER A 1 160 ? 2.924 -5.947 -10.340 1.00 95.31 160 SER A N 1
ATOM 1231 C CA . SER A 1 160 ? 1.586 -5.439 -10.631 1.00 95.31 160 SER A CA 1
ATOM 1232 C C . SER A 1 160 ? 0.502 -6.408 -10.157 1.00 95.31 160 SER A C 1
ATOM 1234 O O . SER A 1 160 ? -0.420 -5.993 -9.457 1.00 95.31 160 SER A O 1
ATOM 1236 N N . GLU A 1 161 ? 0.622 -7.702 -10.458 1.00 95.75 161 GLU A N 1
ATOM 1237 C CA . GLU A 1 161 ? -0.321 -8.719 -9.976 1.00 95.75 161 GLU A CA 1
ATOM 1238 C C . GLU A 1 161 ? -0.390 -8.739 -8.443 1.00 95.75 161 GLU A C 1
ATOM 1240 O O . GLU A 1 161 ? -1.478 -8.680 -7.865 1.00 95.75 161 GLU A O 1
ATOM 1245 N N . GLN A 1 162 ? 0.766 -8.715 -7.772 1.00 96.81 162 GLN A N 1
ATOM 1246 C CA . GLN A 1 162 ? 0.851 -8.663 -6.310 1.00 96.81 162 GLN A CA 1
ATOM 1247 C C . GLN A 1 162 ? 0.218 -7.396 -5.724 1.00 96.81 162 GLN A C 1
ATOM 1249 O O . GLN A 1 162 ? -0.459 -7.463 -4.696 1.00 96.81 162 GLN A O 1
ATOM 1254 N N . SER A 1 163 ? 0.416 -6.241 -6.362 1.00 95.38 163 SER A N 1
ATOM 1255 C CA . SER A 1 163 ? -0.185 -4.973 -5.944 1.00 95.38 163 SER A CA 1
ATOM 1256 C C . SER A 1 163 ? -1.710 -4.988 -6.112 1.00 95.38 163 SER A C 1
ATOM 1258 O O . SER A 1 163 ? -2.448 -4.589 -5.207 1.00 95.38 163 SER A O 1
ATOM 1260 N N . LEU A 1 164 ? -2.217 -5.532 -7.222 1.00 94.00 164 LEU A N 1
ATOM 1261 C CA . LEU A 1 164 ? -3.654 -5.691 -7.460 1.00 94.00 164 LEU A CA 1
ATOM 1262 C C . LEU A 1 164 ? -4.304 -6.675 -6.482 1.00 94.00 164 LEU A C 1
ATOM 1264 O O . LEU A 1 164 ? -5.417 -6.434 -6.007 1.00 94.00 164 LEU A O 1
ATOM 1268 N N . ASP A 1 165 ? -3.629 -7.771 -6.151 1.00 96.25 165 ASP A N 1
ATOM 1269 C CA . ASP A 1 165 ? -4.123 -8.718 -5.154 1.00 96.25 165 ASP A CA 1
ATOM 1270 C C . ASP A 1 165 ? -4.095 -8.122 -3.748 1.00 96.25 165 ASP A C 1
ATOM 1272 O O . ASP A 1 165 ? -5.064 -8.267 -2.998 1.00 96.25 165 ASP A O 1
ATOM 1276 N N . LEU A 1 166 ? -3.059 -7.349 -3.413 1.00 96.88 166 LEU A N 1
ATOM 1277 C CA . LEU A 1 166 ? -3.036 -6.560 -2.188 1.00 96.88 166 LEU A CA 1
ATOM 1278 C C . LEU A 1 166 ? -4.217 -5.583 -2.137 1.00 96.88 166 LEU A C 1
ATOM 1280 O O . LEU A 1 166 ? -4.888 -5.509 -1.111 1.00 96.88 166 LEU A O 1
ATOM 1284 N N . PHE A 1 167 ? -4.537 -4.888 -3.232 1.00 96.75 167 PHE A N 1
ATOM 1285 C CA . PHE A 1 167 ? -5.691 -3.987 -3.282 1.00 96.75 167 PHE A CA 1
ATOM 1286 C C . PHE A 1 167 ? -6.998 -4.720 -2.955 1.00 96.75 167 PHE A C 1
ATOM 1288 O O . PHE A 1 167 ? -7.768 -4.250 -2.114 1.00 96.75 167 PHE A O 1
ATOM 1295 N N . LYS A 1 168 ? -7.230 -5.892 -3.561 1.00 96.12 168 LYS A N 1
ATOM 1296 C CA . LYS A 1 168 ? -8.409 -6.729 -3.271 1.00 96.12 168 LYS A CA 1
ATOM 1297 C C . LYS A 1 168 ? -8.433 -7.169 -1.807 1.00 96.12 168 LYS A C 1
ATOM 1299 O O . LYS A 1 168 ? -9.485 -7.118 -1.172 1.00 96.12 168 LYS A O 1
ATOM 1304 N N . ASN A 1 169 ? -7.285 -7.556 -1.252 1.00 95.56 169 ASN A N 1
ATOM 1305 C CA . ASN A 1 169 ? -7.172 -7.955 0.151 1.00 95.56 169 ASN A CA 1
ATOM 1306 C C . ASN A 1 169 ? -7.526 -6.798 1.092 1.00 95.56 169 ASN A C 1
ATOM 1308 O O . ASN A 1 169 ? -8.311 -6.982 2.020 1.00 95.56 169 ASN A O 1
ATOM 1312 N N . VAL A 1 170 ? -7.032 -5.584 0.821 1.00 96.69 170 VAL A N 1
ATOM 1313 C CA . VAL A 1 170 ? -7.397 -4.396 1.608 1.00 96.69 170 VAL A CA 1
ATOM 1314 C C . VAL A 1 170 ? -8.876 -4.069 1.446 1.00 96.69 170 VAL A C 1
ATOM 1316 O O . VAL A 1 170 ? -9.553 -3.808 2.438 1.00 96.69 170 VAL A O 1
ATOM 1319 N N . GLN A 1 171 ? -9.408 -4.122 0.224 1.00 95.19 171 GLN A N 1
ATOM 1320 C CA . GLN A 1 171 ? -10.823 -3.873 -0.054 1.00 95.19 171 GLN A CA 1
ATOM 1321 C C . GLN A 1 171 ? -11.740 -4.828 0.723 1.00 95.19 171 GLN A C 1
ATOM 1323 O O . GLN A 1 171 ? -12.758 -4.388 1.264 1.00 95.19 171 GLN A O 1
ATOM 1328 N N . ASN A 1 172 ? -11.359 -6.100 0.829 1.00 95.19 172 ASN A N 1
ATOM 1329 C CA . ASN A 1 172 ? -12.125 -7.145 1.511 1.00 95.19 172 ASN A CA 1
ATOM 1330 C C . ASN A 1 172 ? -11.802 -7.277 3.005 1.00 95.19 172 ASN A C 1
ATOM 1332 O O . ASN A 1 172 ? -12.420 -8.090 3.684 1.00 95.19 172 ASN A O 1
ATOM 1336 N N . MET A 1 173 ? -10.872 -6.474 3.530 1.00 93.56 173 MET A N 1
ATOM 1337 C CA . MET A 1 173 ? -10.519 -6.473 4.948 1.00 93.56 173 MET A CA 1
ATOM 1338 C C . MET A 1 173 ? -11.754 -6.181 5.807 1.00 93.56 173 MET A C 1
ATOM 1340 O O . MET A 1 173 ? -12.369 -5.115 5.659 1.00 93.56 173 MET A O 1
ATOM 1344 N N . ASP A 1 174 ? -12.095 -7.114 6.696 1.00 93.31 174 ASP A N 1
ATOM 1345 C CA . ASP A 1 174 ? -13.140 -6.930 7.699 1.00 93.31 174 ASP A CA 1
ATOM 1346 C C . ASP A 1 174 ? -12.602 -6.063 8.837 1.00 93.31 174 ASP A C 1
ATOM 1348 O O . ASP A 1 174 ? -11.589 -6.384 9.460 1.00 93.31 174 ASP A O 1
ATOM 1352 N N . ILE A 1 175 ? -13.237 -4.914 9.060 1.00 94.25 175 ILE A N 1
ATOM 1353 C CA . ILE A 1 175 ? -12.760 -3.947 10.038 1.00 94.25 175 ILE A CA 1
ATOM 1354 C C . ILE A 1 175 ? -13.898 -3.106 10.601 1.00 94.25 175 ILE A C 1
ATOM 1356 O O . ILE A 1 175 ? -14.862 -2.774 9.906 1.00 94.25 175 ILE A O 1
ATOM 1360 N N . ALA A 1 176 ? -13.763 -2.723 11.868 1.00 93.88 176 ALA A N 1
ATOM 1361 C CA . ALA A 1 176 ? -14.753 -1.897 12.537 1.00 93.88 176 ALA A CA 1
ATOM 1362 C C . ALA A 1 176 ? -14.874 -0.510 11.880 1.00 93.88 176 ALA A C 1
ATOM 1364 O O . ALA A 1 176 ? -13.917 0.036 11.318 1.00 93.88 176 ALA A O 1
ATOM 1365 N N . LYS A 1 177 ? -16.076 0.078 11.949 1.00 93.75 177 LYS A N 1
ATOM 1366 C CA . LYS A 1 177 ? -16.453 1.289 11.192 1.00 93.75 177 LYS A CA 1
ATOM 1367 C C . LYS A 1 177 ? -15.499 2.465 11.415 1.00 93.75 177 LYS A C 1
ATOM 1369 O O . LYS A 1 177 ? -15.222 3.209 10.478 1.00 93.75 177 LYS A O 1
ATOM 1374 N N . GLN A 1 178 ? -14.975 2.612 12.627 1.00 92.06 178 GLN A N 1
ATOM 1375 C CA . GLN A 1 178 ? -14.047 3.674 13.010 1.00 92.06 178 GLN A CA 1
ATOM 1376 C C . GLN A 1 178 ? -12.664 3.579 12.333 1.00 92.06 178 GLN A C 1
ATOM 1378 O O . GLN A 1 178 ? -11.936 4.566 12.335 1.00 92.06 178 GLN A O 1
ATOM 1383 N N . TYR A 1 179 ? -12.331 2.450 11.694 1.00 95.69 179 TYR A N 1
ATOM 1384 C CA . TYR A 1 179 ? -11.083 2.241 10.942 1.00 95.69 179 TYR A CA 1
ATOM 1385 C C . TYR A 1 179 ? -11.263 2.275 9.414 1.00 95.69 179 TYR A C 1
ATOM 1387 O O . TYR A 1 179 ? -10.290 2.155 8.664 1.00 95.69 179 TYR A O 1
ATOM 1395 N N . VAL A 1 180 ? -12.496 2.443 8.918 1.00 96.12 180 VAL A N 1
ATOM 1396 C CA . VAL A 1 180 ? -12.794 2.421 7.472 1.00 96.12 180 VAL A CA 1
ATOM 1397 C C . VAL A 1 180 ? -12.043 3.522 6.720 1.00 96.12 180 VAL A C 1
ATOM 1399 O O . VAL A 1 180 ? -11.589 3.300 5.599 1.00 96.12 180 VAL A O 1
ATOM 1402 N N . TYR A 1 181 ? -11.851 4.687 7.341 1.00 94.44 181 TYR A N 1
ATOM 1403 C CA . TYR A 1 181 ? -11.087 5.779 6.739 1.00 94.44 181 TYR A CA 1
ATOM 1404 C C . TYR A 1 181 ? -9.620 5.389 6.499 1.00 94.44 181 TYR A C 1
ATOM 1406 O O . TYR A 1 181 ? -9.092 5.569 5.404 1.00 94.44 181 TYR A O 1
ATOM 1414 N N . GLN A 1 182 ? -8.965 4.768 7.480 1.00 97.06 182 GLN A N 1
ATOM 1415 C CA . GLN A 1 182 ? -7.590 4.286 7.344 1.00 97.06 182 GLN A CA 1
ATOM 1416 C C . GLN A 1 182 ? -7.484 3.158 6.315 1.00 97.06 182 GLN A C 1
ATOM 1418 O O . GLN A 1 182 ? -6.484 3.074 5.603 1.00 97.06 182 GLN A O 1
ATOM 1423 N N . LYS A 1 183 ? -8.529 2.329 6.184 1.00 97.12 183 LYS A N 1
ATOM 1424 C CA . LYS A 1 183 ? -8.607 1.287 5.153 1.00 97.12 183 LYS A CA 1
ATOM 1425 C C . LYS A 1 183 ? -8.621 1.922 3.765 1.00 97.12 183 LYS A C 1
ATOM 1427 O O . LYS A 1 183 ? -7.861 1.500 2.902 1.00 97.12 183 LYS A O 1
ATOM 1432 N N . GLN A 1 184 ? -9.408 2.981 3.567 1.00 97.19 184 GLN A N 1
ATOM 1433 C CA . GLN A 1 184 ? -9.425 3.738 2.311 1.00 97.19 184 GLN A CA 1
ATOM 1434 C C . GLN A 1 184 ? -8.071 4.389 2.009 1.00 97.19 184 GLN A C 1
ATOM 1436 O O . GLN A 1 184 ? -7.613 4.323 0.874 1.00 97.19 184 GLN A O 1
ATOM 1441 N N . ILE A 1 185 ? -7.397 4.960 3.014 1.00 97.62 185 ILE A N 1
ATOM 1442 C CA . ILE A 1 185 ? -6.044 5.508 2.835 1.00 97.62 185 ILE A CA 1
ATOM 1443 C C . ILE A 1 185 ? -5.072 4.403 2.397 1.00 97.62 185 ILE A C 1
ATOM 1445 O O . ILE A 1 185 ? -4.318 4.600 1.448 1.00 97.62 185 ILE A O 1
ATOM 1449 N N . MET A 1 186 ? -5.110 3.227 3.030 1.00 97.69 186 MET A N 1
ATOM 1450 C CA . MET A 1 186 ? -4.265 2.097 2.634 1.00 97.69 186 MET A CA 1
ATOM 1451 C C . MET A 1 186 ? -4.567 1.635 1.200 1.00 97.69 186 MET A C 1
ATOM 1453 O O . MET A 1 186 ? -3.640 1.412 0.429 1.00 97.69 186 MET A O 1
ATOM 1457 N N . MET A 1 187 ? -5.840 1.572 0.793 1.00 97.94 187 MET A N 1
ATOM 1458 C CA . MET A 1 187 ? -6.206 1.282 -0.602 1.00 97.94 187 MET A CA 1
ATOM 1459 C C . MET A 1 187 ? -5.598 2.302 -1.572 1.00 97.94 187 MET A C 1
ATOM 1461 O O . MET A 1 187 ? -5.041 1.917 -2.596 1.00 97.94 187 MET A O 1
ATOM 1465 N N . THR A 1 188 ? -5.656 3.593 -1.241 1.00 97.44 188 THR A N 1
ATOM 1466 C CA . THR A 1 188 ? -5.038 4.656 -2.046 1.00 97.44 188 THR A CA 1
ATOM 1467 C C . THR A 1 188 ? -3.518 4.499 -2.132 1.00 97.44 188 THR A C 1
ATOM 1469 O O . THR A 1 188 ? -2.949 4.701 -3.201 1.00 97.44 188 THR A O 1
ATOM 1472 N N . ALA A 1 189 ? -2.850 4.089 -1.049 1.00 97.81 189 ALA A N 1
ATOM 1473 C CA . ALA A 1 189 ? -1.416 3.802 -1.073 1.00 97.81 189 ALA A CA 1
ATOM 1474 C C . ALA A 1 189 ? -1.076 2.675 -2.061 1.00 97.81 189 ALA A C 1
ATOM 1476 O O . ALA A 1 189 ? -0.130 2.801 -2.836 1.00 97.81 189 ALA A O 1
ATOM 1477 N N . VAL A 1 190 ? -1.877 1.603 -2.073 1.00 97.94 190 VAL A N 1
ATOM 1478 C CA . VAL A 1 190 ? -1.722 0.490 -3.023 1.00 97.94 190 VAL A CA 1
ATOM 1479 C C . VAL A 1 190 ? -1.971 0.950 -4.463 1.00 97.94 190 VAL A C 1
ATOM 1481 O O . VAL A 1 190 ? -1.217 0.581 -5.357 1.00 97.94 190 VAL A O 1
ATOM 1484 N N . LEU A 1 191 ? -2.966 1.810 -4.701 1.00 97.44 191 LEU A N 1
ATOM 1485 C CA . LEU A 1 191 ? -3.215 2.372 -6.035 1.00 97.44 191 LEU A CA 1
ATOM 1486 C C . LEU A 1 191 ? -2.054 3.237 -6.536 1.00 97.44 191 LEU A C 1
ATOM 1488 O O . LEU A 1 191 ? -1.697 3.148 -7.707 1.00 97.44 191 LEU A O 1
ATOM 1492 N N . TYR A 1 192 ? -1.434 4.041 -5.669 1.00 98.12 192 TYR A N 1
ATOM 1493 C CA . TYR A 1 192 ? -0.236 4.793 -6.046 1.00 98.12 192 TYR A CA 1
ATOM 1494 C C . TYR A 1 192 ? 0.950 3.876 -6.358 1.00 98.12 192 TYR A C 1
ATOM 1496 O O . TYR A 1 192 ? 1.683 4.139 -7.310 1.00 98.12 192 TYR A O 1
ATOM 1504 N N . LEU A 1 193 ? 1.118 2.780 -5.608 1.00 97.88 193 LEU A N 1
ATOM 1505 C CA . LEU A 1 193 ? 2.145 1.781 -5.903 1.00 97.88 193 LEU A CA 1
ATOM 1506 C C . LEU A 1 193 ? 1.894 1.113 -7.262 1.00 97.88 193 LEU A C 1
ATOM 1508 O O . LEU A 1 193 ? 2.813 1.013 -8.067 1.00 97.88 193 LEU A O 1
ATOM 1512 N N . GLN A 1 194 ? 0.648 0.727 -7.545 1.00 97.31 194 GLN A N 1
ATOM 1513 C CA . GLN A 1 194 ? 0.252 0.174 -8.841 1.00 97.31 194 GLN A CA 1
ATOM 1514 C C . GLN A 1 194 ? 0.509 1.162 -9.989 1.00 97.31 194 GLN A C 1
ATOM 1516 O O . GLN A 1 194 ? 1.148 0.795 -10.966 1.00 97.31 194 GLN A O 1
ATOM 1521 N N . SER A 1 195 ? 0.087 2.423 -9.845 1.00 96.75 195 SER A N 1
ATOM 1522 C CA . SER A 1 195 ? 0.342 3.468 -10.848 1.00 96.75 195 SER A CA 1
ATOM 1523 C C . SER A 1 195 ? 1.835 3.645 -11.108 1.00 96.75 195 SER A C 1
ATOM 1525 O O . SER A 1 195 ? 2.250 3.785 -12.251 1.00 96.75 195 SER A O 1
ATOM 1527 N N . SER A 1 196 ? 2.648 3.604 -10.050 1.00 97.19 196 SER A N 1
ATOM 1528 C CA . SER A 1 196 ? 4.100 3.687 -10.172 1.00 97.19 196 SER A CA 1
ATOM 1529 C C . SER A 1 196 ? 4.663 2.541 -11.018 1.00 97.19 196 SER A C 1
ATOM 1531 O O . SER A 1 196 ? 5.450 2.791 -11.929 1.00 97.19 196 SER A O 1
ATOM 1533 N N . ILE A 1 197 ? 4.223 1.304 -10.759 1.00 95.12 197 ILE A N 1
ATOM 1534 C CA . ILE A 1 197 ? 4.623 0.117 -11.528 1.00 95.12 197 ILE A CA 1
ATOM 1535 C C . ILE A 1 197 ? 4.210 0.259 -13.000 1.00 95.12 197 ILE A C 1
ATOM 1537 O O . ILE A 1 197 ? 5.044 0.051 -13.880 1.00 95.12 197 ILE A O 1
ATOM 1541 N N . ASP A 1 198 ? 2.971 0.673 -13.275 1.00 93.00 198 ASP A N 1
ATOM 1542 C CA . ASP A 1 198 ? 2.449 0.847 -14.639 1.00 93.00 198 ASP A CA 1
ATOM 1543 C C . ASP A 1 198 ? 3.212 1.922 -15.431 1.00 93.00 198 ASP A C 1
ATOM 1545 O O . ASP A 1 198 ? 3.503 1.760 -16.624 1.00 93.00 198 ASP A O 1
ATOM 1549 N N . ASP A 1 199 ? 3.578 3.021 -14.771 1.00 93.12 199 ASP A N 1
ATOM 1550 C CA . ASP A 1 199 ? 4.395 4.071 -15.371 1.00 93.12 199 ASP A CA 1
ATOM 1551 C C . ASP A 1 199 ? 5.830 3.589 -15.621 1.00 93.12 199 ASP A C 1
ATOM 1553 O O . ASP A 1 199 ? 6.410 3.903 -16.663 1.00 93.12 199 ASP A O 1
ATOM 1557 N N . LEU A 1 200 ? 6.393 2.757 -14.738 1.00 92.19 200 LEU A N 1
ATOM 1558 C CA . LEU A 1 200 ? 7.714 2.171 -14.954 1.00 92.19 200 LEU A CA 1
ATOM 1559 C C . LEU A 1 200 ? 7.717 1.155 -16.105 1.00 92.19 200 LEU A C 1
ATOM 1561 O O . LEU A 1 200 ? 8.638 1.188 -16.919 1.00 92.19 200 LEU A O 1
ATOM 1565 N N . ILE A 1 201 ? 6.678 0.323 -16.233 1.00 90.69 201 ILE A N 1
ATOM 1566 C CA . ILE A 1 201 ? 6.464 -0.554 -17.401 1.00 90.69 201 ILE A CA 1
ATOM 1567 C C . ILE A 1 201 ? 6.364 0.292 -18.676 1.00 90.69 201 ILE A C 1
ATOM 1569 O O . ILE A 1 201 ? 7.029 0.031 -19.679 1.00 90.69 201 ILE A O 1
ATOM 1573 N N . SER A 1 202 ? 5.588 1.377 -18.628 1.00 89.94 202 SER A N 1
ATOM 1574 C CA . SER A 1 202 ? 5.471 2.297 -19.760 1.00 89.94 202 SER A CA 1
ATOM 1575 C C . SER A 1 202 ? 6.826 2.904 -20.132 1.00 89.94 202 SER A C 1
ATOM 1577 O O . SER A 1 202 ? 7.141 3.028 -21.316 1.00 89.94 202 SER A O 1
ATOM 1579 N N . TYR A 1 203 ? 7.650 3.267 -19.145 1.00 89.25 203 TYR A N 1
ATOM 1580 C CA . TYR A 1 203 ? 9.012 3.736 -19.378 1.00 89.25 203 TYR A CA 1
ATOM 1581 C C . TYR A 1 203 ? 9.894 2.654 -20.012 1.00 89.25 203 TYR A C 1
ATOM 1583 O O . TYR A 1 203 ? 10.653 2.963 -20.935 1.00 89.25 203 TYR A O 1
ATOM 1591 N N . THR A 1 204 ? 9.817 1.396 -19.567 1.00 87.06 204 THR A N 1
ATOM 1592 C CA . THR A 1 204 ? 10.630 0.325 -20.159 1.00 87.06 204 THR A CA 1
ATOM 1593 C C . THR A 1 204 ? 10.258 0.071 -21.617 1.00 87.06 204 THR A C 1
ATOM 1595 O O . THR A 1 204 ? 11.182 -0.122 -22.415 1.00 87.06 204 THR A O 1
ATOM 1598 N N . ASP A 1 205 ? 8.976 0.198 -21.974 1.00 85.38 205 ASP A N 1
ATOM 1599 C CA . ASP A 1 205 ? 8.461 0.051 -23.341 1.00 85.38 205 ASP A CA 1
ATOM 1600 C C . ASP A 1 205 ? 8.889 1.186 -24.281 1.00 85.38 205 ASP A C 1
ATOM 1602 O O . ASP A 1 205 ? 9.342 0.945 -25.399 1.00 85.38 205 ASP A O 1
ATOM 1606 N N . ASN A 1 206 ? 8.724 2.444 -23.857 1.00 85.38 206 ASN A N 1
ATOM 1607 C CA . ASN A 1 206 ? 8.812 3.598 -24.765 1.00 85.38 206 ASN A CA 1
ATOM 1608 C C . ASN A 1 206 ? 9.956 4.579 -24.459 1.00 85.38 206 ASN A C 1
ATOM 1610 O O . ASN A 1 206 ? 10.125 5.558 -25.188 1.00 85.38 206 ASN A O 1
ATOM 1614 N N . LYS A 1 207 ? 10.726 4.339 -23.389 1.00 83.81 207 LYS A N 1
ATOM 1615 C CA . LYS A 1 207 ? 11.858 5.159 -22.917 1.00 83.81 207 LYS A CA 1
ATOM 1616 C C . LYS A 1 207 ? 11.531 6.637 -22.664 1.00 83.81 207 LYS A C 1
ATOM 1618 O O . LYS A 1 207 ? 12.440 7.465 -22.590 1.00 83.81 207 LYS A O 1
ATOM 1623 N N . LYS A 1 208 ? 10.256 7.003 -22.495 1.00 85.06 208 LYS A N 1
ATOM 1624 C CA . LYS A 1 208 ? 9.860 8.386 -22.195 1.00 85.06 208 LYS A CA 1
ATOM 1625 C C . LYS A 1 208 ? 10.224 8.735 -20.759 1.00 85.06 208 LYS A C 1
ATOM 1627 O O . LYS A 1 208 ? 9.580 8.262 -19.832 1.00 85.06 208 LYS A O 1
ATOM 1632 N N . ILE A 1 209 ? 11.201 9.620 -20.574 1.00 85.75 209 ILE A N 1
ATOM 1633 C CA . ILE A 1 209 ? 11.671 10.055 -19.245 1.00 85.75 209 ILE A CA 1
ATOM 1634 C C . ILE A 1 209 ? 10.520 10.552 -18.355 1.00 85.75 209 ILE A C 1
ATOM 1636 O O . ILE A 1 209 ? 10.527 10.270 -17.162 1.00 85.75 209 ILE A O 1
ATOM 1640 N N . SER A 1 210 ? 9.495 11.199 -18.924 1.00 87.88 210 SER A N 1
ATOM 1641 C CA . SER A 1 210 ? 8.310 11.623 -18.164 1.00 87.88 210 SER A CA 1
ATOM 1642 C C . SER A 1 210 ? 7.640 10.465 -17.416 1.00 87.88 210 SER A C 1
ATOM 1644 O O . SER A 1 210 ? 7.235 10.644 -16.276 1.00 87.88 210 SER A O 1
ATOM 1646 N N . LYS 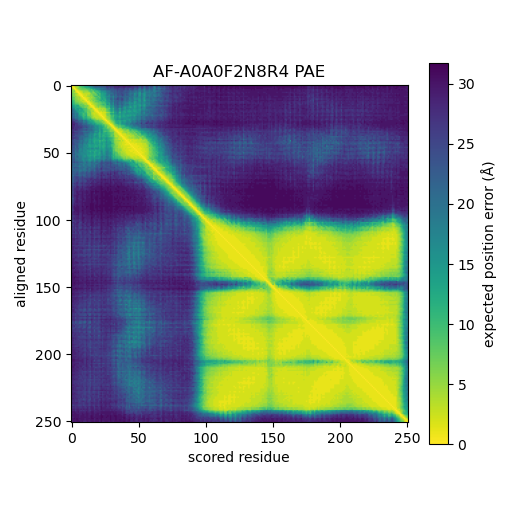A 1 211 ? 7.604 9.261 -18.005 1.00 90.12 211 LYS A N 1
ATOM 1647 C CA . LYS A 1 211 ? 7.071 8.055 -17.362 1.00 90.12 211 LYS A CA 1
ATOM 1648 C C . LYS A 1 211 ? 7.924 7.574 -16.197 1.00 90.12 211 LYS A C 1
ATOM 1650 O O . LYS A 1 211 ? 7.388 7.142 -15.186 1.00 90.12 211 LYS A O 1
ATOM 1655 N N . PHE A 1 212 ? 9.241 7.720 -16.288 1.00 89.00 212 PHE A N 1
ATOM 1656 C CA . PHE A 1 212 ? 10.120 7.418 -15.163 1.00 89.00 212 PHE A CA 1
ATOM 1657 C C . PHE A 1 212 ? 9.912 8.398 -13.998 1.00 89.00 212 PHE A C 1
ATOM 1659 O O . PHE A 1 212 ? 9.829 7.976 -12.848 1.00 89.00 212 PHE A O 1
ATOM 1666 N N . THR A 1 213 ? 9.765 9.695 -14.287 1.00 90.62 213 THR A N 1
ATOM 1667 C CA . THR A 1 213 ? 9.458 10.709 -13.265 1.00 90.62 213 THR A CA 1
ATOM 1668 C C . THR A 1 213 ? 8.086 10.476 -12.627 1.00 90.62 213 THR A C 1
ATOM 1670 O O . THR A 1 213 ? 7.983 10.459 -11.405 1.00 90.62 213 THR A O 1
ATOM 1673 N N . GLU A 1 214 ? 7.049 10.210 -13.428 1.00 93.06 214 GLU A N 1
ATOM 1674 C CA . GLU A 1 214 ? 5.702 9.867 -12.939 1.00 93.06 214 GLU A CA 1
ATOM 1675 C C . GLU A 1 214 ? 5.720 8.616 -12.043 1.00 93.06 214 GLU A C 1
ATOM 1677 O O . GLU A 1 214 ? 5.075 8.595 -10.988 1.00 93.06 214 GLU A O 1
ATOM 1682 N N . ALA A 1 215 ? 6.525 7.608 -12.403 1.00 93.38 215 ALA A N 1
ATOM 1683 C CA . ALA A 1 215 ? 6.734 6.429 -11.573 1.00 93.38 215 ALA A CA 1
ATOM 1684 C C . ALA A 1 215 ? 7.348 6.800 -10.213 1.00 93.38 215 ALA A C 1
ATOM 1686 O O . ALA A 1 215 ? 6.836 6.378 -9.174 1.00 93.38 215 ALA A O 1
ATOM 1687 N N . GLN A 1 216 ? 8.401 7.621 -10.181 1.00 92.44 216 GLN A N 1
ATOM 1688 C CA . GLN A 1 216 ? 9.033 8.069 -8.933 1.00 92.44 216 GLN A CA 1
ATOM 1689 C C . GLN A 1 216 ? 8.085 8.900 -8.052 1.00 92.44 216 GLN A C 1
ATOM 1691 O O . GLN A 1 216 ? 8.005 8.666 -6.843 1.00 92.44 216 GLN A O 1
ATOM 1696 N N . ASP A 1 217 ? 7.317 9.811 -8.646 1.00 95.00 217 ASP A N 1
ATOM 1697 C CA . ASP A 1 217 ? 6.346 10.636 -7.923 1.00 95.00 217 ASP A CA 1
ATOM 1698 C C . ASP A 1 217 ? 5.232 9.782 -7.304 1.00 95.00 217 ASP A C 1
ATOM 1700 O O . ASP A 1 217 ? 4.856 9.959 -6.140 1.00 95.00 217 ASP A O 1
ATOM 1704 N N . SER A 1 218 ? 4.708 8.819 -8.066 1.00 96.44 218 SER A N 1
ATOM 1705 C CA . SER A 1 218 ? 3.688 7.882 -7.587 1.00 96.44 218 SER A CA 1
ATOM 1706 C C . SER A 1 218 ? 4.231 6.968 -6.486 1.00 96.44 218 SER A C 1
ATOM 1708 O O . SER A 1 218 ? 3.535 6.711 -5.503 1.00 96.44 218 SER A O 1
ATOM 1710 N N . LEU A 1 219 ? 5.497 6.549 -6.577 1.00 97.38 219 LEU A N 1
ATOM 1711 C CA . LEU A 1 219 ? 6.166 5.782 -5.526 1.00 97.38 219 LEU A CA 1
ATOM 1712 C C . LEU A 1 219 ? 6.238 6.570 -4.214 1.00 97.38 219 LEU A C 1
ATOM 1714 O O . LEU A 1 219 ? 5.899 6.043 -3.152 1.00 97.38 219 LEU A O 1
ATOM 1718 N N . GLN A 1 220 ? 6.634 7.842 -4.284 1.00 96.94 220 GLN A N 1
ATOM 1719 C CA . GLN A 1 220 ? 6.703 8.707 -3.110 1.00 96.94 220 GLN A CA 1
ATOM 1720 C C . GLN A 1 220 ? 5.321 8.874 -2.462 1.00 96.94 220 GLN A C 1
ATOM 1722 O O . GLN A 1 220 ? 5.174 8.685 -1.250 1.00 96.94 220 GLN A O 1
ATOM 1727 N N . LYS A 1 221 ? 4.280 9.121 -3.269 1.00 97.38 221 LYS A N 1
ATOM 1728 C CA . LYS A 1 221 ? 2.890 9.197 -2.790 1.00 97.38 221 LYS A CA 1
ATOM 1729 C C . LYS A 1 221 ? 2.432 7.896 -2.132 1.00 97.38 221 LYS A C 1
ATOM 1731 O O . LYS A 1 221 ? 1.749 7.949 -1.108 1.00 97.38 221 LYS A O 1
ATOM 1736 N N . ALA A 1 222 ? 2.814 6.737 -2.669 1.00 97.50 222 ALA A N 1
ATOM 1737 C CA . ALA A 1 222 ? 2.489 5.438 -2.081 1.00 97.50 222 ALA A CA 1
ATOM 1738 C C . ALA A 1 222 ? 3.087 5.287 -0.671 1.00 97.50 222 ALA A C 1
ATOM 1740 O O . ALA A 1 222 ? 2.383 4.904 0.266 1.00 97.50 222 ALA A O 1
ATOM 1741 N N . ILE A 1 223 ? 4.362 5.651 -0.497 1.00 96.81 223 ILE A N 1
ATOM 1742 C CA . ILE A 1 223 ? 5.076 5.587 0.788 1.00 96.81 223 ILE A CA 1
ATOM 1743 C C . ILE A 1 223 ? 4.436 6.521 1.820 1.00 96.81 223 ILE A C 1
ATOM 1745 O O . ILE A 1 223 ? 4.142 6.108 2.947 1.00 96.81 223 ILE A O 1
ATOM 1749 N N . GLU A 1 224 ? 4.189 7.774 1.442 1.00 97.06 224 GLU A N 1
ATOM 1750 C CA . GLU A 1 224 ? 3.586 8.777 2.324 1.00 97.06 224 GLU A CA 1
ATOM 1751 C C . GLU A 1 224 ? 2.169 8.384 2.747 1.00 97.06 224 GLU A C 1
ATOM 1753 O O . GLU A 1 224 ? 1.817 8.462 3.928 1.00 97.06 224 GLU A O 1
ATOM 1758 N N . THR A 1 225 ? 1.373 7.886 1.801 1.00 96.00 225 THR A N 1
ATOM 1759 C CA . THR A 1 225 ? -0.009 7.466 2.050 1.00 96.00 225 THR A CA 1
ATOM 1760 C C . THR A 1 225 ? -0.059 6.218 2.941 1.00 96.00 225 THR A C 1
ATOM 1762 O O . THR A 1 225 ? -0.850 6.169 3.884 1.00 96.00 225 THR A O 1
ATOM 1765 N N . ASN A 1 226 ? 0.833 5.241 2.738 1.00 97.12 226 ASN A N 1
ATOM 1766 C CA . ASN A 1 226 ? 0.952 4.071 3.619 1.00 97.12 226 ASN A CA 1
ATOM 1767 C C . ASN A 1 226 ? 1.323 4.475 5.059 1.00 97.12 226 ASN A C 1
ATOM 1769 O O . ASN A 1 226 ? 0.738 3.992 6.036 1.00 97.12 226 ASN A O 1
ATOM 1773 N N . LYS A 1 227 ? 2.261 5.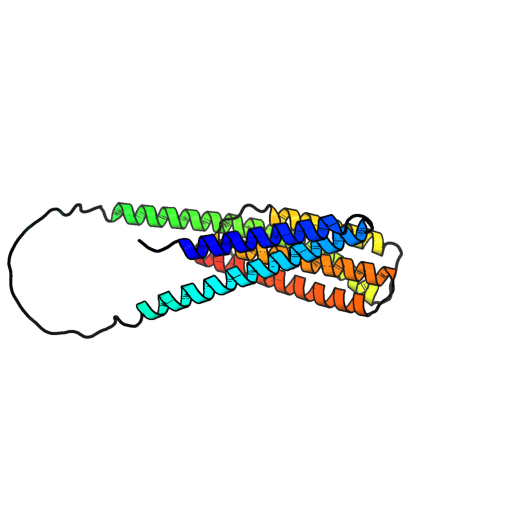420 5.209 1.00 94.88 227 LYS A N 1
ATOM 1774 C CA . LYS A 1 227 ? 2.623 5.978 6.519 1.00 94.88 227 LYS A CA 1
ATOM 1775 C C . LYS A 1 227 ? 1.423 6.654 7.183 1.00 94.88 227 LYS A C 1
ATOM 1777 O O . LYS A 1 227 ? 1.198 6.452 8.377 1.00 94.88 227 LYS A O 1
ATOM 1782 N N . LEU A 1 228 ? 0.634 7.415 6.424 1.00 95.31 228 LEU A N 1
ATOM 1783 C CA . LEU A 1 228 ? -0.575 8.064 6.927 1.00 95.31 228 LEU A CA 1
ATOM 1784 C C . LEU A 1 228 ? -1.607 7.043 7.429 1.00 95.31 228 LEU A C 1
ATOM 1786 O O . LEU A 1 228 ? -2.137 7.222 8.528 1.00 95.31 228 LEU A O 1
ATOM 1790 N N . ALA A 1 229 ? -1.848 5.961 6.680 1.00 95.25 229 ALA A N 1
ATOM 1791 C CA . ALA A 1 229 ? -2.732 4.877 7.112 1.00 95.25 229 ALA A CA 1
ATOM 1792 C C . ALA A 1 229 ? -2.247 4.266 8.434 1.00 95.25 229 ALA A C 1
ATOM 1794 O O . ALA A 1 229 ? -2.992 4.225 9.411 1.00 95.25 229 ALA A O 1
ATOM 1795 N N . THR A 1 230 ? -0.968 3.889 8.498 1.00 92.56 230 THR A N 1
ATOM 1796 C CA . THR A 1 230 ? -0.354 3.240 9.670 1.00 92.56 230 THR A CA 1
ATOM 1797 C C . THR A 1 230 ? -0.445 4.107 10.930 1.00 92.56 230 THR A C 1
ATOM 1799 O O . THR A 1 230 ? -0.850 3.642 12.001 1.00 92.56 230 THR A O 1
ATOM 1802 N N . VAL A 1 231 ? -0.113 5.396 10.806 1.00 93.44 231 VAL A N 1
ATOM 1803 C CA . VAL A 1 231 ? -0.215 6.359 11.912 1.00 93.44 231 VAL A CA 1
ATOM 1804 C C . VAL A 1 231 ? -1.674 6.557 12.316 1.00 93.44 231 VAL A C 1
ATOM 1806 O O . VAL A 1 231 ? -1.971 6.628 13.507 1.00 93.44 231 VAL A O 1
ATOM 1809 N N . GLY A 1 232 ? -2.589 6.630 11.348 1.00 94.25 232 GLY A N 1
ATOM 1810 C CA . GLY A 1 232 ? -4.019 6.767 11.601 1.00 94.25 232 GLY A CA 1
ATOM 1811 C C . GLY A 1 232 ? -4.589 5.603 12.411 1.00 94.25 232 GLY A C 1
ATOM 1812 O O . GLY A 1 232 ? -5.323 5.842 13.367 1.00 94.25 232 GLY A O 1
ATOM 1813 N N . VAL A 1 233 ? -4.217 4.367 12.072 1.00 95.69 233 VAL A N 1
ATOM 1814 C CA . VAL A 1 233 ? -4.680 3.156 12.772 1.00 95.69 233 VAL A CA 1
ATOM 1815 C C . VAL A 1 233 ? -4.138 3.136 14.187 1.00 95.69 233 VAL A C 1
ATOM 1817 O O . VAL A 1 233 ? -4.900 2.966 15.131 1.00 95.69 233 VAL A O 1
ATOM 1820 N N . SER A 1 234 ? -2.838 3.393 14.342 1.00 93.19 234 SER A N 1
ATOM 1821 C CA . SER A 1 234 ? -2.193 3.451 15.656 1.00 93.19 234 SER A CA 1
ATOM 1822 C C . SER A 1 234 ? -2.848 4.497 16.561 1.00 93.19 234 SER A C 1
ATOM 1824 O O . SER A 1 234 ? -3.121 4.227 17.727 1.00 93.19 234 SER A O 1
ATOM 1826 N N . LYS A 1 235 ? -3.151 5.685 16.023 1.00 94.50 235 LYS A N 1
ATOM 1827 C CA . LYS A 1 235 ? -3.839 6.747 16.770 1.00 94.50 235 LYS A CA 1
ATOM 1828 C C . LYS A 1 235 ? -5.250 6.337 17.186 1.00 94.50 235 LYS A C 1
ATOM 1830 O O . LYS A 1 235 ? -5.606 6.536 18.344 1.00 94.50 235 LYS A O 1
ATOM 1835 N N . GLN A 1 236 ? -6.036 5.770 16.271 1.00 94.62 236 GLN A N 1
ATOM 1836 C CA . GLN A 1 236 ? -7.402 5.340 16.578 1.00 94.62 236 GLN A CA 1
ATOM 1837 C C . GLN A 1 236 ? -7.416 4.191 17.594 1.00 94.62 236 GLN A C 1
ATOM 1839 O O . GLN A 1 236 ? -8.218 4.209 18.522 1.00 94.62 236 GLN A O 1
ATOM 1844 N N . ALA A 1 237 ? -6.472 3.256 17.493 1.00 94.31 237 ALA A N 1
ATOM 1845 C CA . ALA A 1 237 ? -6.358 2.140 18.422 1.00 94.31 237 ALA A CA 1
ATOM 1846 C C . ALA A 1 237 ? -6.056 2.593 19.856 1.00 94.31 237 ALA A C 1
ATOM 1848 O O . ALA A 1 237 ? -6.669 2.091 20.798 1.00 94.31 237 ALA A O 1
ATOM 1849 N N . LEU A 1 238 ? -5.195 3.606 20.025 1.00 93.06 238 LEU A N 1
ATOM 1850 C CA . LEU A 1 238 ? -4.943 4.219 21.333 1.00 93.06 238 LEU A CA 1
ATOM 1851 C C . LEU A 1 238 ? -6.203 4.872 21.919 1.00 93.06 238 LEU A C 1
ATOM 1853 O O . LEU A 1 238 ? -6.465 4.720 23.111 1.00 93.06 238 LEU A O 1
ATOM 1857 N N . ILE A 1 239 ? -6.995 5.567 21.093 1.00 92.69 239 ILE A N 1
ATOM 1858 C CA . ILE A 1 239 ? -8.280 6.162 21.506 1.00 92.69 239 ILE A CA 1
ATOM 1859 C C . ILE A 1 239 ? -9.265 5.072 21.948 1.00 92.69 239 ILE A C 1
ATOM 1861 O O . ILE A 1 239 ? -9.967 5.239 22.944 1.00 92.69 239 ILE A O 1
ATOM 1865 N N . ASP A 1 240 ? -9.272 3.941 21.249 1.00 92.69 240 ASP A N 1
ATOM 1866 C CA . ASP A 1 240 ? -10.119 2.785 21.547 1.00 92.69 240 ASP A CA 1
ATOM 1867 C C . ASP A 1 240 ? -9.595 1.936 22.727 1.00 92.69 240 ASP A C 1
ATOM 1869 O O . ASP A 1 240 ? -10.172 0.902 23.064 1.00 92.69 240 ASP A O 1
ATOM 1873 N N . GLY A 1 241 ? -8.525 2.375 23.402 1.00 89.81 241 GLY A N 1
ATOM 1874 C CA . GLY A 1 241 ? -7.985 1.732 24.603 1.00 89.81 241 GLY A CA 1
ATOM 1875 C C . GLY A 1 241 ? -7.074 0.533 24.327 1.00 89.81 241 GLY A C 1
ATOM 1876 O O . GLY A 1 241 ? -6.732 -0.208 25.254 1.00 89.81 241 GLY A O 1
ATOM 1877 N N . TYR A 1 242 ? -6.656 0.339 23.077 1.00 90.88 242 TYR A N 1
ATOM 1878 C CA . TYR A 1 242 ? -5.640 -0.635 22.703 1.00 90.88 242 TYR A CA 1
ATOM 1879 C C . TYR A 1 242 ? -4.267 0.035 22.613 1.00 90.88 242 TYR A C 1
ATOM 1881 O O . TYR A 1 242 ? -4.026 0.926 21.802 1.00 90.88 242 TYR A O 1
ATOM 1889 N N . SER A 1 243 ? -3.337 -0.426 23.445 1.00 83.00 243 SER A N 1
ATOM 1890 C CA . SER A 1 243 ? -1.913 -0.137 23.289 1.00 83.00 243 SER A CA 1
ATOM 1891 C C . SER A 1 243 ? -1.230 -1.413 22.810 1.00 83.00 243 SER A C 1
ATOM 1893 O O . SER A 1 243 ? -1.280 -2.404 23.543 1.00 83.00 243 SER A O 1
ATOM 1895 N N . PRO A 1 244 ? -0.610 -1.427 21.616 1.00 68.69 244 PRO A N 1
ATOM 1896 C CA . PRO A 1 244 ? 0.133 -2.596 21.171 1.00 68.69 244 PRO A CA 1
ATOM 1897 C C . PRO A 1 244 ? 1.232 -2.919 22.193 1.00 68.69 244 PRO A C 1
ATOM 1899 O O . PRO A 1 244 ? 1.797 -1.991 22.788 1.00 68.69 244 PRO A O 1
ATOM 1902 N N . PRO A 1 245 ? 1.541 -4.207 22.430 1.00 62.81 245 PRO A N 1
ATOM 1903 C CA . PRO A 1 245 ? 2.620 -4.574 23.333 1.00 62.81 245 PRO A CA 1
ATOM 1904 C C . PRO A 1 245 ? 3.892 -3.867 22.870 1.00 62.81 245 PRO A C 1
ATOM 1906 O O . PRO A 1 245 ? 4.270 -3.966 21.699 1.00 62.81 245 PRO A O 1
ATOM 1909 N N . LYS A 1 246 ? 4.533 -3.114 23.776 1.00 57.44 246 LYS A N 1
ATOM 1910 C CA . LYS A 1 246 ? 5.859 -2.555 23.508 1.00 57.44 246 LYS A CA 1
ATOM 1911 C C . LYS A 1 246 ? 6.731 -3.736 23.104 1.00 57.44 246 LYS A C 1
ATOM 1913 O O . LYS A 1 246 ? 6.845 -4.694 23.871 1.00 57.44 246 LYS A O 1
ATOM 1918 N N . GLY A 1 247 ? 7.257 -3.705 21.879 1.00 46.41 247 GLY A N 1
ATOM 1919 C CA . GLY A 1 247 ? 8.197 -4.720 21.427 1.00 46.41 247 GLY A CA 1
ATOM 1920 C C . GLY A 1 247 ? 9.265 -4.870 22.500 1.00 46.41 247 GLY A C 1
ATOM 1921 O O . GLY A 1 247 ? 9.735 -3.862 23.030 1.00 46.41 247 GLY A O 1
ATOM 1922 N N . LYS A 1 248 ? 9.585 -6.114 22.873 1.00 39.34 248 LYS A N 1
ATOM 1923 C CA . LYS A 1 248 ? 10.784 -6.373 23.663 1.00 39.34 248 LYS A CA 1
ATOM 1924 C C . LYS A 1 248 ? 11.913 -5.670 22.922 1.00 39.34 248 LYS A C 1
ATOM 1926 O O . LYS A 1 248 ? 12.176 -6.015 21.771 1.00 39.34 248 LYS A O 1
ATOM 1931 N N . GLU A 1 249 ? 12.504 -4.655 23.542 1.00 34.81 249 GLU A N 1
ATOM 1932 C CA . GLU A 1 249 ? 13.825 -4.200 23.143 1.00 34.81 249 GLU A CA 1
ATOM 1933 C C . GLU A 1 249 ? 14.673 -5.469 23.100 1.00 34.81 249 GLU A C 1
ATOM 1935 O O . GLU A 1 249 ? 14.746 -6.210 24.083 1.00 34.81 249 GLU A O 1
ATOM 1940 N N . SER A 1 250 ? 15.146 -5.807 21.906 1.00 33.78 250 SER A N 1
ATOM 1941 C CA . SER A 1 250 ? 16.070 -6.906 21.683 1.00 33.78 250 SER A CA 1
ATOM 1942 C C . SER A 1 250 ? 17.275 -6.679 22.591 1.00 33.78 250 SER A C 1
ATOM 1944 O O . SER A 1 250 ? 18.074 -5.781 22.322 1.00 33.78 250 SER A O 1
ATOM 1946 N N . GLN A 1 251 ? 17.321 -7.437 23.688 1.00 30.61 251 GLN A N 1
ATOM 1947 C CA . GLN A 1 251 ? 18.533 -7.714 24.451 1.00 30.61 251 GLN A CA 1
ATOM 1948 C C . GLN A 1 251 ? 19.444 -8.624 23.635 1.00 30.61 251 GLN A C 1
ATOM 1950 O O . GLN A 1 251 ? 18.899 -9.505 22.928 1.00 30.61 251 GLN A O 1
#

Sequence (251 aa):
MQNIAPVLIFALGVFSGLGGVLMLLGVRGKAMDNKDRKANVYGAIFLFIVAIMFISGGASVWLSSKKTEKMVQNIGPQVRDSEKQEAASPVKTQEKPQQTQERAQAEQNIKKTEAEKAVESFNQTQKVFNSVLTSYQSQIKDIGGGRIILTYHNDLDKLSEQSLDLFKNVQNMDIAKQYVYQKQIMMTAVLYLQSSIDDLISYTDNKKISKFTEAQDSLQKAIETNKLATVGVSKQALIDGYSPPKGKESQ

Secondary structure (DSSP, 8-state):
----HHHHHHHHHHHHHHHHHHHHHHHTTTS--HHHHHHHHHHHHHHHHHHHHHHHHHHHHHHHHHHHTTTSS-----------------------HHHHHHHHHHHHHHHHHHHHHHHHHHHHHHHHHHHHHHHHHHHHHHHHTT---THHHHHHHHHHHHHHHHHHHHHH----GGGHHHHHHHHHHHHHHHHHHHHHHHHHHH--HHHHHHHHHHHHHHHHHHHHHHHHHHHHHHHTT--PPPP----